Protein AF-G0RC25-F1 (afdb_monomer_lite)

Radius of gyration: 21.52 Å; chains: 1; bounding box: 48×64×58 Å

Secondary structure (DSSP, 8-state):
--PPPPEEEEEEEEEESSSPPP-TTS--GGGGGGEEEEEEEEE-HHHHHHHHHTT------S-------------PPPBPEEEEEE-TT--EEEEEEEEEEEEE-SSTT-EEEEEEEEEEEEEEEHHHHHHHHHS-GGGS-GGGGEEESSTT-SEEEEEEEEE-S-----TT-SS--EEEEEEEEEEEEEHHHHHHHHHHHHHHHHHHTS--------

Foldseek 3Di:
DDDQDDWDWAWDAKDFAPDDDQDPVDDDPVVLLRIKTKTFTFDDPVVVVVCVVPDPPPPPPDDDDDDDDPDPDPPPTHWDKDKDKAAAPRFWDKDWDWDWDFDDDPDPPDTPDIFTLDTAIFIGGPVLLVVLVVDPPPGDRRVSQWTARDPSRFKTWGWRKDFDDDDPDDPPGPGHMGMIMTTTGMIIGRPVSVVVNVVVVVVVVVVPVPDDDDDDDD

Sequence (218 aa):
KISTPYLACRYLGTAVCDGHAIDDQNPRFEHLRKLYSCFRPVVMEENRRARFRYGWSSQTLAGSSQLQIAAEDEVADEAAHQEVYLDEGERFSQLCTVTNVVTQGSRPGLFTRHINVSDGVIRVFRDWLASMLERPSSSLRSGVRVLWVDSTKDVGLRFRVLPGPEVRGTIFEDEPPVFYNLIYEELIVRTSTLLLAVEEAADEDVSHSGKDIIIAAM

Organism: Hypocrea jecorina (strain QM6a) (NCBI:txid431241)

pLDDT: mean 74.55, std 18.99, range [31.12, 94.19]

Structure (mmCIF, N/CA/C/O backbone):
data_AF-G0RC25-F1
#
_entry.id   AF-G0RC25-F1
#
loop_
_atom_site.group_PDB
_atom_site.id
_atom_site.type_symbol
_atom_site.label_atom_id
_atom_site.label_alt_id
_atom_site.label_comp_id
_atom_site.label_asym_id
_atom_site.label_entity_id
_atom_site.label_seq_id
_atom_site.pdbx_PDB_ins_code
_atom_site.Cartn_x
_atom_site.Cartn_y
_atom_site.Cartn_z
_atom_site.occupancy
_atom_site.B_iso_or_equiv
_atom_site.auth_seq_id
_atom_site.auth_comp_id
_atom_site.auth_asym_id
_atom_site.auth_atom_id
_atom_site.pdbx_PDB_model_num
ATOM 1 N N . LYS A 1 1 ? -11.013 14.411 -7.052 1.00 37.72 1 LYS A N 1
ATOM 2 C CA . LYS A 1 1 ? -10.350 13.167 -6.590 1.00 37.72 1 LYS A CA 1
ATOM 3 C C . LYS A 1 1 ? -8.967 13.583 -6.105 1.00 37.72 1 LYS A C 1
ATOM 5 O O . LYS A 1 1 ? -8.172 13.996 -6.935 1.00 37.72 1 LYS A O 1
ATOM 10 N N . ILE A 1 2 ? -8.739 13.650 -4.793 1.00 45.91 2 ILE A N 1
ATOM 11 C CA . ILE A 1 2 ? -7.431 14.030 -4.241 1.00 45.91 2 ILE A CA 1
ATOM 12 C C . ILE A 1 2 ? -6.575 12.766 -4.316 1.00 45.91 2 ILE A C 1
ATOM 14 O O . ILE A 1 2 ? -6.782 11.842 -3.539 1.00 45.91 2 ILE A O 1
ATOM 18 N N . SER A 1 3 ? -5.719 12.658 -5.331 1.00 56.78 3 SER A N 1
ATOM 19 C CA . SER A 1 3 ? -4.734 11.580 -5.407 1.00 56.78 3 SER A CA 1
ATOM 20 C C . SER A 1 3 ? -3.551 11.949 -4.525 1.00 56.78 3 SER A C 1
ATOM 22 O O . SER A 1 3 ? -3.003 13.045 -4.671 1.00 56.78 3 SER A O 1
ATOM 24 N N . THR A 1 4 ? -3.138 11.048 -3.636 1.00 63.56 4 THR A N 1
ATOM 25 C CA . THR A 1 4 ? -1.851 11.163 -2.946 1.00 63.56 4 THR A CA 1
ATOM 26 C C . THR A 1 4 ? -0.762 11.352 -4.010 1.00 63.56 4 THR A C 1
ATOM 28 O O . THR A 1 4 ? -0.765 10.627 -5.010 1.00 63.56 4 THR A O 1
ATOM 31 N N . PRO A 1 5 ? 0.119 12.357 -3.879 1.00 69.50 5 PRO A N 1
ATOM 32 C CA . PRO A 1 5 ? 1.143 12.606 -4.883 1.00 69.50 5 PRO A CA 1
ATOM 33 C C . PRO A 1 5 ? 2.105 11.418 -4.976 1.00 69.50 5 PRO A C 1
ATOM 35 O O . PRO A 1 5 ? 2.282 10.682 -4.003 1.00 69.50 5 PRO A O 1
ATOM 38 N N . TYR A 1 6 ? 2.760 11.251 -6.128 1.00 78.62 6 TYR A N 1
ATOM 39 C CA . TYR A 1 6 ? 3.748 10.188 -6.307 1.00 78.62 6 TYR A CA 1
ATOM 40 C C . TYR A 1 6 ? 4.837 10.254 -5.228 1.00 78.62 6 TYR A C 1
ATOM 42 O O . TYR A 1 6 ? 5.427 11.309 -4.957 1.00 78.62 6 TYR A O 1
ATOM 50 N N . LEU A 1 7 ? 5.093 9.098 -4.620 1.00 87.50 7 LEU A N 1
ATOM 51 C CA . LEU A 1 7 ? 6.122 8.905 -3.610 1.00 87.50 7 LEU A CA 1
ATOM 52 C C . LEU A 1 7 ? 7.347 8.261 -4.263 1.00 87.50 7 LEU A C 1
ATOM 54 O O . LEU A 1 7 ? 7.221 7.306 -5.028 1.00 87.50 7 LEU A O 1
ATOM 58 N N . ALA A 1 8 ? 8.538 8.769 -3.949 1.00 88.62 8 ALA A N 1
ATOM 59 C CA . ALA A 1 8 ? 9.775 8.051 -4.237 1.00 88.62 8 ALA A CA 1
ATOM 60 C C . ALA A 1 8 ? 9.961 6.934 -3.207 1.00 88.62 8 ALA A C 1
ATOM 62 O O . ALA A 1 8 ? 9.518 7.052 -2.069 1.00 88.62 8 ALA A O 1
ATOM 63 N N . CYS A 1 9 ? 10.642 5.860 -3.588 1.00 90.88 9 CYS A N 1
ATOM 64 C CA . CYS A 1 9 ? 10.876 4.710 -2.721 1.00 90.88 9 CYS A CA 1
ATOM 65 C C . CYS A 1 9 ? 12.385 4.506 -2.540 1.00 90.88 9 CYS A C 1
ATOM 67 O O . CYS A 1 9 ? 13.088 4.170 -3.490 1.00 90.88 9 CYS A O 1
ATOM 69 N N . ARG A 1 10 ? 12.899 4.731 -1.324 1.00 91.19 10 ARG A N 1
ATOM 70 C CA . ARG A 1 10 ? 14.316 4.523 -0.973 1.00 91.19 10 ARG A CA 1
ATOM 71 C C . ARG A 1 10 ? 14.525 3.073 -0.550 1.00 91.19 10 ARG A C 1
ATOM 73 O O . ARG A 1 10 ? 13.892 2.641 0.405 1.00 91.19 10 ARG A O 1
ATOM 80 N N . TYR A 1 11 ? 15.395 2.328 -1.223 1.00 92.44 11 TYR A N 1
ATOM 81 C CA . TYR A 1 11 ? 15.659 0.930 -0.869 1.00 92.44 11 TYR A CA 1
ATOM 82 C C . TYR A 1 11 ? 16.245 0.806 0.548 1.00 92.44 11 TYR A C 1
ATOM 84 O O . TYR A 1 11 ? 17.197 1.504 0.890 1.00 92.44 11 TYR A O 1
ATOM 92 N N . LEU A 1 12 ? 15.657 -0.068 1.365 1.00 90.19 12 LEU A N 1
ATOM 93 C CA . LEU A 1 12 ? 16.065 -0.343 2.746 1.00 90.19 12 LEU A CA 1
ATOM 94 C C . LEU A 1 12 ? 16.828 -1.663 2.885 1.00 90.19 12 LEU A C 1
ATOM 96 O O . LEU A 1 12 ? 17.586 -1.833 3.836 1.00 90.19 12 LEU A O 1
ATOM 100 N N . GLY A 1 13 ? 16.623 -2.599 1.959 1.00 89.50 13 GLY A N 1
ATOM 101 C CA . GLY A 1 13 ? 17.202 -3.935 2.023 1.00 89.50 13 GLY A CA 1
ATOM 102 C C . GLY A 1 13 ? 16.224 -5.009 1.568 1.00 89.50 13 GLY A C 1
ATOM 103 O O . GLY A 1 13 ? 15.104 -4.724 1.146 1.00 89.50 13 GLY A O 1
ATOM 104 N N . THR A 1 14 ? 16.661 -6.260 1.658 1.00 89.69 14 THR A N 1
ATOM 105 C CA . THR A 1 14 ? 15.812 -7.428 1.417 1.00 89.69 14 THR A CA 1
ATOM 106 C C . THR A 1 14 ? 15.611 -8.160 2.737 1.00 89.69 14 THR A C 1
ATOM 108 O O . THR A 1 14 ? 16.569 -8.381 3.476 1.00 89.69 14 THR A O 1
ATOM 111 N N . ALA A 1 15 ? 14.368 -8.517 3.044 1.00 86.38 15 ALA A N 1
ATOM 112 C CA . ALA A 1 15 ? 13.982 -9.169 4.285 1.00 86.38 15 ALA A CA 1
ATOM 113 C C . ALA A 1 15 ? 13.046 -10.353 4.023 1.00 86.38 15 ALA A C 1
ATOM 115 O O . ALA A 1 15 ? 12.369 -10.437 2.997 1.00 86.38 15 ALA A O 1
ATOM 116 N N . VAL A 1 16 ? 12.988 -11.271 4.986 1.00 83.94 16 VAL A N 1
ATOM 117 C CA . VAL A 1 16 ? 11.990 -12.341 5.003 1.00 83.94 16 VAL A CA 1
ATOM 118 C C . VAL A 1 16 ? 10.756 -11.832 5.737 1.00 83.94 16 VAL A C 1
ATOM 120 O O . VAL A 1 16 ? 10.841 -11.461 6.909 1.00 83.94 16 VAL A O 1
ATOM 123 N N . CYS A 1 17 ? 9.603 -11.823 5.070 1.00 70.38 17 CYS A N 1
ATOM 124 C CA . CYS A 1 17 ? 8.339 -11.496 5.725 1.00 70.38 17 CYS A CA 1
ATOM 125 C C . CYS A 1 17 ? 7.721 -12.779 6.311 1.00 70.38 17 CYS A C 1
ATOM 127 O O . CYS A 1 17 ? 7.599 -13.785 5.611 1.00 70.38 17 CYS A O 1
ATOM 129 N N . ASP A 1 18 ? 7.337 -12.748 7.591 1.00 62.38 18 ASP A N 1
ATOM 130 C CA . ASP A 1 18 ? 6.577 -13.805 8.286 1.00 62.38 18 ASP A CA 1
ATOM 131 C C . ASP A 1 18 ? 7.194 -15.220 8.344 1.00 62.38 18 ASP A C 1
ATOM 133 O O . ASP A 1 18 ? 6.475 -16.221 8.304 1.00 62.38 18 ASP A O 1
ATOM 137 N N . GLY A 1 19 ? 8.514 -15.354 8.516 1.00 58.50 19 GLY A N 1
ATOM 138 C CA . GLY A 1 19 ? 9.145 -16.677 8.579 1.00 58.50 19 GLY A CA 1
ATOM 139 C C . GLY A 1 19 ? 10.393 -16.781 9.447 1.00 58.50 19 GLY A C 1
ATOM 140 O O . GLY A 1 19 ? 10.974 -15.784 9.869 1.00 58.50 19 GLY A O 1
ATOM 141 N N . HIS A 1 20 ? 10.807 -18.027 9.690 1.00 58.03 20 HIS A N 1
ATOM 142 C CA . HIS A 1 20 ? 12.162 -18.333 10.142 1.00 58.03 20 HIS A CA 1
ATOM 143 C C . HIS A 1 20 ? 13.179 -17.819 9.120 1.00 58.03 20 HIS A C 1
ATOM 145 O O . HIS A 1 20 ? 12.903 -17.829 7.916 1.00 58.03 20 HIS A O 1
ATOM 151 N N . ALA A 1 21 ? 14.345 -17.393 9.613 1.00 67.31 21 ALA A N 1
ATOM 152 C CA . ALA A 1 21 ? 15.470 -17.020 8.770 1.00 67.31 21 ALA A CA 1
ATOM 153 C C . ALA A 1 21 ? 15.739 -18.125 7.740 1.00 67.31 21 ALA A C 1
ATOM 155 O O . ALA A 1 21 ? 15.665 -19.316 8.058 1.00 67.31 21 ALA A O 1
ATOM 156 N N .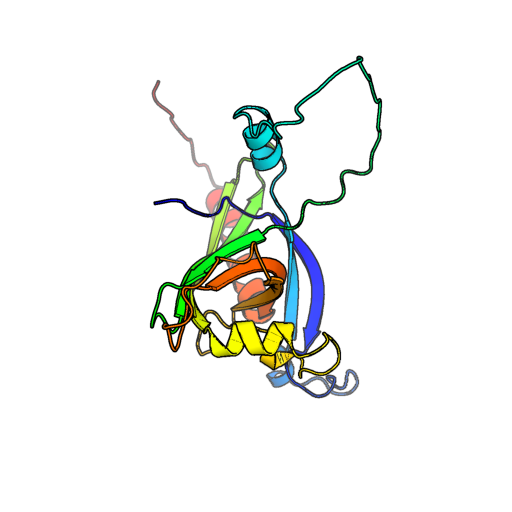 ILE A 1 22 ? 15.990 -17.719 6.499 1.00 72.19 22 ILE A N 1
ATOM 157 C CA . ILE A 1 22 ? 16.406 -18.652 5.460 1.00 72.19 22 ILE A CA 1
ATOM 158 C C . ILE A 1 22 ? 17.794 -19.156 5.855 1.00 72.19 22 ILE A C 1
ATOM 160 O O . ILE A 1 22 ? 18.666 -18.361 6.185 1.00 72.19 22 ILE A O 1
ATOM 164 N N . ASP A 1 23 ? 17.971 -20.475 5.868 1.00 76.62 23 ASP A N 1
ATOM 165 C CA . ASP A 1 23 ? 19.288 -21.071 6.057 1.00 76.62 23 ASP A CA 1
ATOM 166 C C . ASP A 1 23 ? 20.116 -20.868 4.784 1.00 76.62 23 ASP A C 1
ATOM 168 O O . ASP A 1 23 ? 19.849 -21.486 3.747 1.00 76.62 23 ASP A O 1
ATOM 172 N N . ASP A 1 24 ? 21.111 -19.988 4.875 1.00 75.69 24 ASP A N 1
ATOM 173 C CA . ASP A 1 24 ? 22.021 -19.660 3.778 1.00 75.69 24 ASP A CA 1
ATOM 174 C C . ASP A 1 24 ? 22.871 -20.864 3.342 1.00 75.69 24 ASP A C 1
ATOM 176 O O . ASP A 1 24 ? 23.365 -20.891 2.216 1.00 75.69 24 ASP A O 1
ATOM 180 N N . GLN A 1 25 ? 23.023 -21.884 4.197 1.00 78.12 25 GLN A N 1
ATOM 181 C CA . GLN A 1 25 ? 23.789 -23.090 3.873 1.00 78.12 25 GLN A CA 1
ATOM 182 C C . GLN A 1 25 ? 23.044 -24.022 2.913 1.00 78.12 25 GLN A C 1
ATOM 184 O O . GLN A 1 25 ? 23.675 -24.833 2.236 1.00 78.12 25 GLN A O 1
ATOM 189 N N . ASN A 1 26 ? 21.711 -23.928 2.827 1.00 78.38 26 ASN A N 1
ATOM 190 C CA . ASN A 1 26 ? 20.922 -24.828 1.989 1.00 78.38 26 ASN A CA 1
ATOM 191 C C . ASN A 1 26 ? 19.706 -24.130 1.339 1.00 78.38 26 ASN A C 1
ATOM 193 O O . ASN A 1 26 ? 18.549 -24.487 1.612 1.00 78.38 26 ASN A O 1
ATOM 197 N N . PRO A 1 27 ? 19.936 -23.148 0.446 1.00 80.25 27 PRO A N 1
ATOM 198 C CA . PRO A 1 27 ? 18.866 -22.373 -0.166 1.00 80.25 27 PRO A CA 1
ATOM 199 C C . PRO A 1 27 ? 17.995 -23.251 -1.073 1.00 80.25 27 PRO A C 1
ATOM 201 O O . PRO A 1 27 ? 18.482 -23.966 -1.949 1.00 80.25 27 PRO A O 1
ATOM 204 N N . ARG A 1 28 ? 16.674 -23.182 -0.885 1.00 82.12 28 ARG A N 1
ATOM 205 C CA . ARG A 1 28 ? 15.679 -23.816 -1.758 1.00 82.12 28 ARG A CA 1
ATOM 206 C C . ARG A 1 28 ? 14.932 -22.754 -2.545 1.00 82.12 28 ARG A C 1
ATOM 208 O O . ARG A 1 28 ? 14.684 -21.664 -2.040 1.00 82.12 28 ARG A O 1
ATOM 215 N N . PHE A 1 29 ? 14.489 -23.096 -3.751 1.00 81.06 29 PHE A N 1
ATOM 216 C CA . PHE A 1 29 ? 13.741 -22.171 -4.610 1.00 81.06 29 PHE A CA 1
ATOM 217 C C . PHE A 1 29 ? 12.451 -21.646 -3.951 1.00 81.06 29 PHE A C 1
ATOM 219 O O . PHE A 1 29 ? 12.075 -20.491 -4.128 1.00 81.06 29 PHE A O 1
ATOM 226 N N . GLU A 1 30 ? 11.804 -22.454 -3.108 1.00 82.44 30 GLU A N 1
ATOM 227 C CA . GLU A 1 30 ? 10.653 -22.023 -2.305 1.00 82.44 30 GLU A CA 1
ATOM 228 C C . GLU A 1 30 ? 10.955 -20.846 -1.360 1.00 82.44 30 GLU A C 1
ATOM 230 O O . GLU A 1 30 ? 10.041 -20.105 -0.995 1.00 82.44 30 GLU A O 1
ATOM 235 N N . HIS A 1 31 ? 12.221 -20.640 -0.979 1.00 83.31 31 HIS A N 1
ATOM 236 C CA . HIS A 1 31 ? 12.631 -19.532 -0.122 1.00 83.31 31 HIS A CA 1
ATOM 237 C C . HIS A 1 31 ? 12.544 -18.185 -0.854 1.00 83.31 31 HIS A C 1
ATOM 239 O O . HIS A 1 31 ? 12.272 -17.175 -0.211 1.00 83.31 31 HIS A O 1
ATOM 245 N N . LEU A 1 32 ? 12.654 -18.158 -2.191 1.00 82.00 32 LEU A N 1
ATOM 246 C CA . LEU A 1 32 ? 12.524 -16.925 -2.981 1.00 82.00 32 LEU A CA 1
ATOM 247 C C . LEU A 1 32 ? 11.136 -16.289 -2.855 1.00 82.00 32 LEU A C 1
ATOM 249 O O . LEU A 1 32 ? 11.009 -15.069 -2.889 1.00 82.00 32 LEU A O 1
ATOM 253 N N . ARG A 1 33 ? 10.086 -17.096 -2.650 1.00 83.94 33 ARG A N 1
ATOM 254 C CA . ARG A 1 33 ? 8.716 -16.592 -2.430 1.00 83.94 33 ARG A CA 1
ATOM 255 C C . ARG A 1 33 ? 8.544 -15.882 -1.086 1.00 83.94 33 ARG A C 1
ATOM 257 O O . ARG A 1 33 ? 7.539 -15.211 -0.875 1.00 83.94 33 ARG A O 1
ATOM 264 N N . LYS A 1 34 ? 9.500 -16.059 -0.172 1.00 85.94 34 LYS A N 1
ATOM 265 C CA . LYS A 1 34 ? 9.499 -15.460 1.166 1.00 85.94 34 LYS A CA 1
ATOM 266 C C . LYS A 1 34 ? 10.381 -14.213 1.249 1.00 85.94 34 LYS A C 1
ATOM 268 O O . LYS A 1 34 ? 10.373 -13.563 2.290 1.00 85.94 34 LYS A O 1
ATOM 273 N N . LEU A 1 35 ? 11.128 -13.897 0.187 1.00 89.69 35 LEU A N 1
ATOM 274 C CA . LEU A 1 35 ? 11.980 -12.717 0.108 1.00 89.69 35 LEU A CA 1
ATOM 275 C C . LEU A 1 35 ? 11.192 -11.511 -0.392 1.00 89.69 35 LEU A C 1
ATOM 277 O O . LEU A 1 35 ? 10.480 -11.577 -1.400 1.00 89.69 35 LEU A O 1
ATOM 281 N N . TYR A 1 36 ? 11.365 -10.406 0.319 1.00 92.62 36 TYR A N 1
ATOM 282 C CA . TYR A 1 36 ? 10.764 -9.130 -0.003 1.00 92.62 36 TYR A CA 1
ATOM 283 C C . TYR A 1 36 ? 11.826 -8.046 -0.026 1.00 92.62 36 TYR A C 1
ATOM 285 O O . TYR A 1 36 ? 12.645 -7.936 0.882 1.00 92.62 36 TYR A O 1
ATOM 293 N N . SER A 1 37 ? 11.775 -7.226 -1.062 1.00 93.44 37 SER A N 1
ATOM 294 C CA . SER A 1 37 ? 12.528 -5.994 -1.169 1.00 93.44 37 SER A CA 1
ATOM 295 C C . SER A 1 37 ?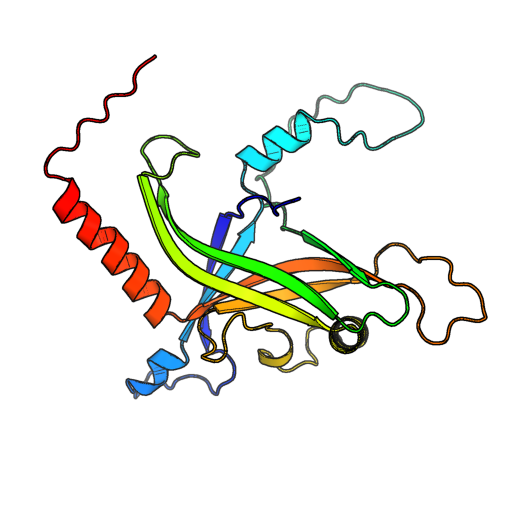 11.737 -4.886 -0.486 1.00 93.44 37 SER A C 1
ATOM 297 O O . SER A 1 37 ? 10.557 -4.663 -0.765 1.00 93.44 37 SER A O 1
ATOM 299 N N . CYS A 1 38 ? 12.404 -4.213 0.436 1.00 93.69 38 CYS A N 1
ATOM 300 C CA . CYS A 1 38 ? 11.818 -3.223 1.309 1.00 93.69 38 CYS A CA 1
ATOM 301 C C . CYS A 1 38 ? 12.252 -1.823 0.899 1.00 93.69 38 CYS A C 1
ATOM 303 O O . CYS A 1 38 ? 13.425 -1.580 0.606 1.00 93.69 38 CYS A O 1
ATOM 305 N N . PHE A 1 39 ? 11.316 -0.883 0.927 1.00 93.25 39 PHE A N 1
ATOM 306 C CA . PHE A 1 39 ? 11.540 0.494 0.524 1.00 93.25 39 PHE A CA 1
ATOM 307 C C . PHE A 1 39 ? 10.886 1.453 1.504 1.00 93.25 39 PHE A C 1
ATOM 309 O O . PHE A 1 39 ? 9.812 1.178 2.014 1.00 93.25 39 PHE A O 1
ATOM 316 N N . ARG A 1 40 ? 11.481 2.619 1.730 1.00 92.12 40 ARG A N 1
ATOM 317 C CA . ARG A 1 40 ? 10.868 3.716 2.475 1.00 92.12 40 ARG A CA 1
ATOM 318 C C . ARG A 1 40 ? 10.192 4.680 1.499 1.00 92.12 40 ARG A C 1
ATOM 320 O O . ARG A 1 40 ? 10.908 5.290 0.699 1.00 92.12 40 ARG A O 1
ATOM 327 N N . PRO A 1 41 ? 8.860 4.855 1.559 1.00 91.62 41 PRO A N 1
ATOM 328 C CA . PRO A 1 41 ? 8.171 5.871 0.773 1.00 91.62 41 PRO A CA 1
ATOM 329 C C . PRO A 1 41 ? 8.498 7.278 1.289 1.00 91.62 41 PRO A C 1
ATOM 331 O O . PRO A 1 41 ? 8.364 7.567 2.479 1.00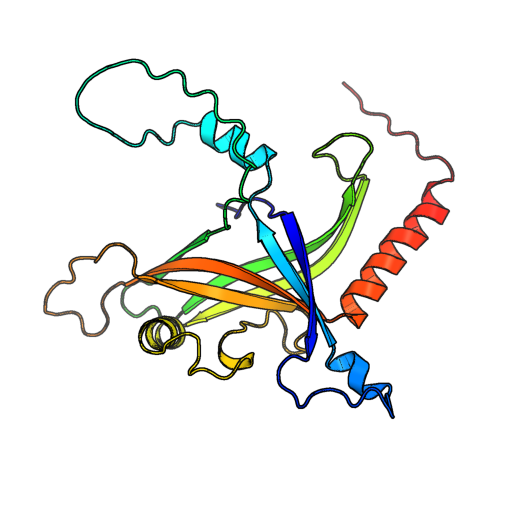 91.62 41 PRO A O 1
ATOM 334 N N . VAL A 1 42 ? 8.928 8.162 0.393 1.00 89.12 42 VAL A N 1
ATOM 335 C CA . VAL A 1 42 ? 9.348 9.534 0.696 1.00 89.12 42 VAL A CA 1
ATOM 336 C C . VAL A 1 42 ? 8.740 10.510 -0.302 1.00 89.12 42 VAL A C 1
ATOM 338 O O . VAL A 1 42 ? 8.546 10.194 -1.478 1.00 89.12 42 VAL A O 1
ATOM 341 N N . VAL A 1 43 ? 8.425 11.720 0.157 1.00 84.75 43 VAL A N 1
ATOM 342 C CA . VAL A 1 43 ? 7.847 12.749 -0.715 1.00 84.75 43 VAL A CA 1
ATOM 343 C C . VAL A 1 43 ? 8.893 13.187 -1.743 1.00 84.75 43 VAL A C 1
ATOM 345 O O . VAL A 1 43 ? 9.996 13.610 -1.372 1.00 84.75 43 VAL A O 1
ATOM 348 N N . MET A 1 44 ? 8.550 13.100 -3.035 1.00 75.38 44 MET A N 1
ATOM 349 C CA . MET A 1 44 ? 9.426 13.569 -4.115 1.00 75.38 44 MET A CA 1
ATOM 350 C C . MET A 1 44 ? 9.742 15.059 -3.973 1.00 75.38 44 MET A C 1
ATOM 352 O O . MET A 1 44 ? 8.885 15.855 -3.593 1.00 75.38 44 MET A O 1
ATOM 356 N N . GLU A 1 45 ? 10.969 15.446 -4.314 1.00 69.00 45 GLU A N 1
ATOM 357 C CA . GLU A 1 45 ? 11.447 16.826 -4.177 1.00 69.00 45 GLU A CA 1
ATOM 358 C C . GLU A 1 45 ? 10.574 17.837 -4.943 1.00 69.00 45 GLU A C 1
ATOM 360 O O . GLU A 1 45 ? 10.283 18.924 -4.443 1.00 69.00 45 GLU A O 1
ATOM 365 N N . GLU A 1 46 ? 10.076 17.463 -6.122 1.00 66.62 46 GLU A N 1
ATOM 366 C CA . GLU A 1 46 ? 9.163 18.296 -6.910 1.00 66.62 46 GLU A CA 1
ATOM 367 C C . GLU A 1 46 ? 7.860 18.609 -6.154 1.00 66.62 46 GLU A C 1
ATOM 369 O O . GLU A 1 46 ? 7.406 19.759 -6.132 1.00 66.62 46 GLU A O 1
ATOM 374 N N . ASN A 1 47 ? 7.320 17.621 -5.433 1.00 64.38 47 ASN A N 1
ATOM 375 C CA . ASN A 1 47 ? 6.141 17.793 -4.586 1.00 64.38 47 ASN A CA 1
ATOM 376 C C . ASN A 1 47 ? 6.439 18.674 -3.362 1.00 64.38 47 ASN A C 1
ATOM 378 O O . ASN A 1 47 ? 5.570 19.439 -2.939 1.00 64.38 47 ASN A O 1
ATOM 382 N N . ARG A 1 48 ? 7.675 18.655 -2.833 1.00 63.34 48 ARG A N 1
ATOM 383 C CA . ARG A 1 48 ? 8.105 19.584 -1.767 1.00 63.34 48 ARG A CA 1
ATOM 384 C C . ARG A 1 48 ? 8.081 21.030 -2.273 1.00 63.34 48 ARG A C 1
ATOM 386 O O . ARG A 1 48 ? 7.507 21.907 -1.632 1.00 63.34 48 ARG A O 1
ATOM 393 N N . ARG A 1 49 ? 8.621 21.278 -3.472 1.00 57.59 49 ARG A N 1
ATOM 394 C CA . ARG A 1 49 ? 8.653 22.615 -4.101 1.00 57.59 49 ARG A CA 1
ATOM 395 C C . ARG A 1 49 ? 7.259 23.137 -4.471 1.00 57.59 49 ARG A C 1
ATOM 397 O O . ARG A 1 49 ? 7.040 24.347 -4.487 1.00 57.59 49 ARG A O 1
ATOM 404 N N . ALA A 1 50 ? 6.307 22.255 -4.780 1.00 54.88 50 ALA A N 1
ATOM 405 C CA . ALA A 1 50 ? 4.912 22.636 -5.004 1.00 54.88 50 ALA A CA 1
ATOM 406 C C . ALA A 1 50 ? 4.209 23.069 -3.703 1.00 54.88 50 ALA A C 1
ATOM 408 O O . ALA A 1 50 ? 3.533 24.098 -3.700 1.00 54.88 50 ALA A O 1
ATOM 409 N N . ARG A 1 51 ? 4.437 22.362 -2.584 1.00 53.56 51 ARG A N 1
ATOM 410 C CA . ARG A 1 51 ? 3.898 22.729 -1.257 1.00 53.56 51 ARG A CA 1
ATOM 411 C C . ARG A 1 51 ? 4.382 24.100 -0.772 1.00 53.56 51 ARG A C 1
ATOM 413 O O . ARG A 1 51 ? 3.599 24.846 -0.196 1.00 53.56 51 ARG A O 1
ATOM 420 N N . PHE A 1 52 ? 5.624 24.475 -1.083 1.00 45.72 52 PHE A N 1
ATOM 421 C CA . PHE A 1 52 ? 6.142 25.822 -0.796 1.00 45.72 52 PHE A CA 1
ATOM 422 C C . PHE A 1 52 ? 5.500 26.934 -1.645 1.00 45.72 52 PHE A C 1
ATOM 424 O O . PHE A 1 52 ? 5.460 28.082 -1.211 1.00 45.72 52 PHE A O 1
ATOM 431 N N . ARG A 1 53 ? 4.990 26.625 -2.847 1.00 46.19 53 ARG A N 1
ATOM 432 C CA . ARG A 1 53 ? 4.383 27.618 -3.755 1.00 46.19 53 ARG A CA 1
ATOM 433 C C . ARG A 1 53 ? 2.893 27.847 -3.503 1.00 46.19 53 ARG A C 1
ATOM 435 O O . ARG A 1 53 ? 2.410 28.946 -3.754 1.00 46.19 53 ARG A O 1
ATOM 442 N N . TYR A 1 54 ? 2.187 26.856 -2.963 1.00 42.31 54 TYR A N 1
ATOM 443 C CA . TYR A 1 54 ? 0.775 26.962 -2.583 1.00 42.31 54 TYR A CA 1
ATOM 444 C C . TYR A 1 54 ? 0.616 26.977 -1.062 1.00 42.31 54 TYR A C 1
ATOM 446 O O . TYR A 1 54 ? -0.009 26.098 -0.484 1.00 42.31 54 TYR A O 1
ATOM 454 N N . GLY A 1 55 ? 1.231 27.986 -0.437 1.00 41.12 55 GLY A N 1
ATOM 455 C CA . GLY A 1 55 ? 0.852 28.561 0.854 1.00 41.12 55 GLY A CA 1
ATOM 456 C C . GLY A 1 55 ? 0.159 27.647 1.863 1.00 41.12 55 GLY A C 1
ATOM 457 O O . GLY A 1 55 ? -0.947 27.967 2.292 1.00 41.12 55 GLY A O 1
ATOM 458 N N . TRP A 1 56 ? 0.835 26.601 2.350 1.00 34.34 56 TRP A N 1
ATOM 459 C CA . TRP A 1 56 ? 0.561 26.160 3.717 1.00 34.34 56 TRP A CA 1
ATOM 460 C C . TRP A 1 56 ? 1.141 27.225 4.648 1.00 34.34 56 TRP A C 1
ATOM 462 O O . TRP A 1 56 ? 2.244 27.106 5.180 1.00 34.34 56 TRP A O 1
ATOM 472 N N . SER A 1 57 ? 0.410 28.332 4.779 1.00 41.53 57 SER A N 1
ATOM 473 C CA . SER A 1 57 ? 0.604 29.276 5.861 1.00 41.53 57 SER A CA 1
ATOM 474 C C . SER A 1 57 ? 0.350 28.505 7.148 1.00 41.53 57 SER A C 1
ATOM 476 O O . SER A 1 57 ? -0.794 28.335 7.569 1.00 41.53 57 SER A O 1
ATOM 478 N N . SER A 1 58 ? 1.418 28.023 7.778 1.00 40.69 58 SER A N 1
ATOM 479 C CA . SER A 1 58 ? 1.405 27.932 9.228 1.00 40.69 58 SER A CA 1
ATOM 480 C C . SER A 1 58 ? 1.054 29.337 9.703 1.00 40.69 58 SER A C 1
ATOM 482 O O . SER A 1 58 ? 1.834 30.272 9.521 1.00 40.69 58 SER A O 1
ATOM 484 N N . GLN A 1 59 ? -0.182 29.521 10.166 1.00 38.50 59 GLN A N 1
ATOM 485 C CA . GLN A 1 59 ? -0.596 30.727 10.863 1.00 38.50 59 GLN A CA 1
ATOM 486 C C . GLN A 1 59 ? 0.203 30.784 12.164 1.00 38.50 59 GLN A C 1
ATOM 488 O O . GLN A 1 59 ? -0.278 30.416 13.230 1.00 38.50 59 GLN A O 1
ATOM 493 N N . THR A 1 60 ? 1.445 31.249 12.086 1.00 35.16 60 THR A N 1
ATOM 494 C CA . THR A 1 60 ? 2.122 31.827 13.233 1.00 35.16 60 THR A CA 1
ATOM 495 C C . THR A 1 60 ? 1.597 33.248 13.362 1.00 35.16 60 THR A C 1
ATOM 497 O O . THR A 1 60 ? 2.065 34.198 12.734 1.00 35.16 60 THR A O 1
ATOM 500 N N . LEU A 1 61 ? 0.534 33.388 14.153 1.00 36.41 61 LEU A N 1
ATOM 501 C CA . LEU A 1 61 ? 0.188 34.686 14.702 1.00 36.41 61 LEU A CA 1
ATOM 502 C C . LEU A 1 61 ? 1.352 35.165 15.580 1.00 36.41 61 LEU A C 1
ATOM 504 O O . LEU A 1 61 ? 1.850 34.423 16.422 1.00 36.41 61 LEU A O 1
ATOM 508 N N . ALA A 1 62 ? 1.673 36.445 15.398 1.00 33.41 62 ALA A N 1
ATOM 509 C CA . ALA A 1 62 ? 2.525 37.296 16.221 1.00 33.41 62 ALA A CA 1
ATOM 510 C C . ALA A 1 62 ? 4.050 37.175 16.029 1.00 33.41 62 ALA A C 1
ATOM 512 O O . ALA A 1 62 ? 4.745 36.453 16.729 1.00 33.41 62 ALA A O 1
ATOM 513 N N . GLY A 1 63 ? 4.562 38.076 15.184 1.00 31.12 63 GLY A N 1
ATOM 514 C CA . GLY A 1 63 ? 5.589 39.012 15.639 1.00 31.12 63 GLY A CA 1
ATOM 515 C C . GLY A 1 63 ? 7.045 38.578 15.491 1.00 31.12 63 GLY A C 1
ATOM 516 O O . GLY A 1 63 ? 7.588 37.879 16.334 1.00 31.12 63 GLY A O 1
ATOM 517 N N . SER A 1 64 ? 7.687 39.216 14.511 1.00 35.62 64 SER A N 1
ATOM 518 C CA . SER A 1 64 ? 9.099 39.622 14.513 1.00 35.62 64 SER A CA 1
ATOM 519 C C . SER A 1 64 ? 10.118 38.751 13.773 1.00 35.62 64 SER A C 1
ATOM 521 O O . SER A 1 64 ? 10.325 37.574 14.042 1.00 35.62 64 SER A O 1
ATOM 523 N N . SER A 1 65 ? 10.847 39.485 12.922 1.00 33.88 65 SER A N 1
ATOM 524 C CA . SER A 1 65 ? 12.244 39.312 12.505 1.00 33.88 65 SER A CA 1
ATOM 525 C C . SER A 1 65 ? 12.618 38.060 11.710 1.00 33.88 65 SER A C 1
ATOM 527 O O . SER A 1 65 ? 12.962 37.019 12.250 1.00 33.88 65 SER A O 1
ATOM 529 N N . GLN A 1 66 ? 12.664 38.249 10.388 1.00 43.44 66 GLN A N 1
ATOM 530 C CA . GLN A 1 66 ? 13.900 38.147 9.603 1.00 43.44 66 GLN A CA 1
ATOM 531 C C . GLN A 1 66 ? 14.946 37.171 10.169 1.00 43.44 66 GLN A C 1
ATOM 533 O O . GLN A 1 66 ? 15.835 37.562 10.921 1.00 43.44 66 GLN A O 1
ATOM 538 N N . LEU A 1 67 ? 14.873 35.917 9.731 1.00 33.41 67 LEU A N 1
ATOM 539 C CA . LEU A 1 67 ? 15.967 34.963 9.849 1.00 33.41 67 LEU A CA 1
ATOM 540 C C . LEU A 1 67 ? 16.248 34.378 8.464 1.00 33.41 67 LEU A C 1
ATOM 542 O O . LEU A 1 67 ? 15.564 33.477 7.985 1.00 33.41 67 LEU A O 1
ATOM 546 N N . GLN A 1 68 ? 17.277 34.931 7.817 1.00 42.59 68 GLN A N 1
ATOM 547 C CA . GLN A 1 68 ? 18.127 34.138 6.939 1.00 42.59 68 GLN A CA 1
ATOM 548 C C . GLN A 1 68 ? 18.679 32.992 7.786 1.00 42.59 68 GLN A C 1
ATOM 550 O O . GLN A 1 68 ? 19.422 33.235 8.733 1.00 42.59 68 GLN A O 1
ATOM 555 N N . ILE A 1 69 ? 18.324 31.759 7.445 1.00 37.78 69 ILE A N 1
ATOM 556 C CA . ILE A 1 69 ? 19.052 30.586 7.913 1.00 37.78 69 ILE A CA 1
ATOM 557 C C . ILE A 1 69 ? 19.542 29.884 6.658 1.00 37.78 69 ILE A C 1
ATOM 559 O O . ILE A 1 69 ? 18.790 29.219 5.949 1.00 37.78 69 ILE A O 1
ATOM 563 N N . ALA A 1 70 ? 20.821 30.115 6.367 1.00 41.91 70 ALA A N 1
ATOM 564 C CA . ALA A 1 70 ? 21.625 29.156 5.644 1.00 41.91 70 ALA A CA 1
ATOM 565 C C . ALA A 1 70 ? 21.621 27.868 6.473 1.00 41.91 70 ALA A C 1
ATOM 567 O O . ALA A 1 70 ? 22.204 27.822 7.554 1.00 41.91 70 ALA A O 1
ATOM 568 N N . ALA A 1 71 ? 20.917 26.857 5.986 1.00 38.84 71 ALA A N 1
ATOM 569 C CA . ALA A 1 71 ? 21.095 25.491 6.427 1.00 38.84 71 ALA A CA 1
ATOM 570 C C . ALA A 1 71 ? 21.404 24.681 5.171 1.00 38.84 71 ALA A C 1
ATOM 572 O O . ALA A 1 71 ? 20.520 24.356 4.379 1.00 38.84 71 ALA A O 1
ATOM 573 N N . GLU A 1 72 ? 22.689 24.397 4.982 1.00 41.69 72 GLU A N 1
ATOM 574 C CA . GLU A 1 72 ? 23.123 23.136 4.390 1.00 41.69 72 GLU A CA 1
ATOM 575 C C . GLU A 1 72 ? 22.639 22.020 5.330 1.00 41.69 72 GLU A C 1
ATOM 577 O O . GLU A 1 72 ? 23.405 21.463 6.107 1.00 41.69 72 GLU A O 1
ATOM 582 N N . ASP A 1 73 ? 21.330 21.780 5.351 1.00 40.12 73 ASP A N 1
ATOM 583 C CA . ASP A 1 73 ? 20.740 20.647 6.046 1.00 40.12 73 ASP A CA 1
ATOM 584 C C . ASP A 1 73 ? 20.747 19.515 5.024 1.00 40.12 73 ASP A C 1
ATOM 586 O O . ASP A 1 73 ? 20.188 19.658 3.929 1.00 40.12 73 ASP A O 1
ATOM 590 N N . GLU A 1 74 ? 21.420 18.406 5.337 1.00 44.34 74 GLU A N 1
ATOM 591 C CA . GLU A 1 74 ? 21.169 17.145 4.647 1.00 44.34 74 GLU A CA 1
ATOM 592 C C . GLU A 1 74 ? 19.653 16.986 4.590 1.00 44.34 74 GLU A C 1
ATOM 594 O O . GLU A 1 74 ? 19.015 16.871 5.634 1.00 44.34 74 GLU A O 1
ATOM 599 N N . VAL A 1 75 ? 19.060 17.090 3.396 1.00 53.56 75 VAL A N 1
ATOM 600 C CA . VAL A 1 75 ? 17.606 17.180 3.258 1.00 53.56 75 VAL A CA 1
ATOM 601 C C . VAL A 1 75 ? 17.021 15.833 3.660 1.00 53.56 75 VAL A C 1
ATOM 603 O O . VAL A 1 75 ? 16.838 14.947 2.822 1.00 53.56 75 VAL A O 1
ATOM 606 N N . ALA A 1 76 ? 16.779 15.661 4.959 1.00 59.91 76 ALA A N 1
ATOM 607 C CA . ALA A 1 76 ? 16.183 14.477 5.527 1.00 59.91 76 ALA A CA 1
ATOM 608 C C . ALA A 1 76 ? 14.874 14.248 4.781 1.00 59.91 76 ALA A C 1
ATOM 610 O O . ALA A 1 76 ? 14.041 15.150 4.651 1.00 59.91 76 ALA A O 1
ATOM 611 N N . ASP A 1 77 ? 14.728 13.059 4.206 1.00 67.44 77 ASP A N 1
ATOM 612 C CA . ASP A 1 77 ? 13.544 12.755 3.428 1.00 67.44 77 ASP A CA 1
ATOM 613 C C . ASP A 1 77 ? 12.289 12.908 4.281 1.00 67.44 77 ASP A C 1
ATOM 615 O O . ASP A 1 77 ? 12.106 12.208 5.282 1.00 67.44 77 ASP A O 1
ATOM 619 N N . GLU A 1 78 ? 11.402 13.797 3.840 1.00 77.62 78 GLU A N 1
ATOM 620 C CA . GLU A 1 78 ? 10.097 13.971 4.457 1.00 77.62 78 GLU A CA 1
ATOM 621 C C . GLU A 1 78 ? 9.306 12.663 4.319 1.00 77.62 78 GLU A C 1
ATOM 623 O O . GLU A 1 78 ? 9.055 12.172 3.208 1.00 77.62 78 GLU A O 1
ATOM 628 N N . ALA A 1 79 ? 8.936 12.084 5.465 1.00 80.00 79 ALA A N 1
ATOM 629 C CA . ALA A 1 79 ? 8.113 10.887 5.506 1.00 80.00 79 ALA A CA 1
ATOM 630 C C . ALA A 1 79 ? 6.729 11.203 4.930 1.00 80.00 79 ALA A C 1
ATOM 632 O O . ALA A 1 79 ? 6.080 12.178 5.320 1.00 80.00 79 ALA A O 1
ATOM 633 N N . ALA A 1 80 ? 6.270 10.368 4.001 1.00 86.38 80 ALA A N 1
ATOM 634 C CA . ALA A 1 80 ? 4.926 10.500 3.470 1.00 86.38 80 ALA A CA 1
ATOM 635 C C . ALA A 1 80 ? 3.899 10.173 4.561 1.00 86.38 80 ALA A C 1
ATOM 637 O O . ALA A 1 80 ? 4.116 9.278 5.384 1.00 86.38 80 ALA A O 1
ATOM 638 N N . HIS A 1 81 ? 2.765 10.866 4.543 1.00 87.38 81 HIS A N 1
ATOM 639 C CA . HIS A 1 81 ? 1.657 10.609 5.452 1.00 87.38 81 HIS A CA 1
ATOM 640 C C . HIS A 1 81 ? 0.313 10.664 4.723 1.00 87.38 81 HIS A C 1
ATOM 642 O O . HIS A 1 81 ? 0.192 11.293 3.670 1.00 87.38 81 HIS A O 1
ATOM 648 N N . GLN A 1 82 ? -0.675 9.968 5.275 1.00 87.81 82 GLN A N 1
ATOM 649 C CA . GLN A 1 82 ? -2.041 9.884 4.782 1.00 87.81 82 GLN A CA 1
ATOM 650 C C . GLN A 1 82 ? -2.999 10.042 5.958 1.00 87.81 82 GLN A C 1
ATOM 652 O O . GLN A 1 82 ? -2.945 9.286 6.925 1.00 87.81 82 GLN A O 1
ATOM 657 N N . GLU A 1 83 ? -3.904 11.002 5.850 1.00 89.38 83 GLU A N 1
ATOM 658 C CA . GLU A 1 83 ? -4.966 11.197 6.830 1.00 89.38 83 GLU A CA 1
ATOM 659 C C . GLU A 1 83 ? -6.119 10.238 6.532 1.00 89.38 83 GLU A C 1
ATOM 661 O O . GLU A 1 83 ? -6.494 10.037 5.370 1.00 89.38 83 GLU A O 1
ATOM 666 N N . VAL A 1 84 ? -6.657 9.630 7.588 1.00 90.31 84 VAL A N 1
ATOM 667 C CA . VAL A 1 84 ? -7.818 8.744 7.540 1.00 90.31 84 VAL A CA 1
ATOM 668 C C . VAL A 1 84 ? -8.846 9.256 8.532 1.00 90.31 84 VAL A C 1
ATOM 670 O O . VAL A 1 84 ? -8.585 9.331 9.732 1.00 90.31 84 VAL A O 1
ATOM 673 N N . TYR A 1 85 ? -10.022 9.578 8.011 1.00 90.25 85 TYR A N 1
ATOM 674 C CA . TYR A 1 85 ? -11.202 9.929 8.782 1.00 90.25 85 TYR A CA 1
ATOM 675 C C . TYR A 1 85 ? -12.229 8.814 8.610 1.00 90.25 85 TYR A C 1
ATOM 677 O O . TYR A 1 85 ? -12.452 8.371 7.483 1.00 90.25 85 TYR A O 1
ATOM 685 N N . LEU A 1 86 ? -12.793 8.346 9.721 1.00 90.75 86 LEU A N 1
ATOM 686 C CA . LEU A 1 86 ? -13.887 7.382 9.741 1.00 90.75 86 LEU A CA 1
ATOM 687 C C . LEU A 1 86 ? -15.068 8.020 10.464 1.00 90.75 86 LEU A C 1
ATOM 689 O O . LEU A 1 86 ? -14.928 8.408 11.628 1.00 90.75 86 LEU A O 1
ATOM 693 N N . ASP A 1 87 ? -16.205 8.107 9.782 1.00 88.62 87 ASP A N 1
ATOM 694 C CA . ASP A 1 87 ? -17.434 8.675 10.344 1.00 88.62 87 ASP A CA 1
ATOM 695 C C . ASP A 1 87 ? -18.105 7.715 11.348 1.00 88.62 87 ASP A C 1
ATOM 697 O O . ASP A 1 87 ? -17.652 6.579 11.545 1.00 88.62 87 ASP A O 1
ATOM 701 N N . GLU A 1 88 ? -19.178 8.158 12.001 1.00 87.38 88 GLU A N 1
ATOM 702 C CA . GLU A 1 88 ? -19.985 7.335 12.906 1.00 87.38 88 GLU A CA 1
ATOM 703 C C . GLU A 1 88 ? -20.438 6.034 12.210 1.00 87.38 88 GLU A C 1
ATOM 705 O O . GLU A 1 88 ? -20.979 6.035 11.102 1.00 87.38 88 GLU A O 1
ATOM 710 N N . GLY A 1 89 ? -20.161 4.888 12.838 1.00 84.31 89 GLY A N 1
ATOM 711 C CA . GLY A 1 89 ? -20.483 3.561 12.295 1.00 84.31 89 GLY A CA 1
ATOM 712 C C . GLY A 1 89 ? -19.627 3.098 11.103 1.00 84.31 89 GLY A C 1
ATOM 713 O O . GLY A 1 89 ? -19.772 1.958 10.644 1.00 84.31 89 GLY A O 1
ATOM 714 N N . GLU A 1 90 ? -18.700 3.918 10.592 1.00 90.19 90 GLU A N 1
ATOM 715 C CA . GLU A 1 90 ? -17.791 3.497 9.526 1.00 90.19 90 GLU A CA 1
ATOM 716 C C . GLU A 1 90 ? -16.703 2.563 10.080 1.00 90.19 90 GLU A C 1
ATOM 718 O O . GLU A 1 90 ? -15.899 2.919 10.951 1.00 90.19 90 GLU A O 1
ATOM 723 N N . ARG A 1 91 ? -16.666 1.333 9.554 1.00 91.44 91 ARG A N 1
ATOM 724 C CA . ARG A 1 91 ? -15.776 0.264 10.036 1.00 91.44 91 ARG A CA 1
ATOM 725 C C . ARG A 1 91 ? -14.387 0.294 9.400 1.00 91.44 91 ARG A C 1
ATOM 727 O O . ARG A 1 91 ? -13.451 -0.259 9.979 1.00 91.44 91 ARG A O 1
ATOM 734 N N . PHE A 1 92 ? -14.244 0.858 8.201 1.00 94.06 92 PHE A N 1
ATOM 735 C CA . PHE A 1 92 ? -12.974 0.899 7.474 1.00 94.06 92 PHE A CA 1
ATOM 736 C C . PHE A 1 92 ? -12.933 2.018 6.436 1.00 94.06 92 PHE A C 1
ATOM 738 O O . PHE A 1 92 ? -13.960 2.362 5.870 1.00 94.06 92 PHE A O 1
ATOM 745 N N . SER A 1 93 ? -11.724 2.477 6.110 1.00 92.81 93 SER A N 1
ATOM 746 C CA . SER A 1 93 ? -11.451 3.351 4.964 1.00 92.81 93 SER A CA 1
ATOM 747 C C . SER A 1 93 ? -10.707 2.578 3.872 1.00 92.81 93 SER A C 1
ATOM 749 O O . SER A 1 93 ? -10.039 1.574 4.147 1.00 92.81 93 SER A O 1
ATOM 751 N N . GLN A 1 94 ? -10.823 3.023 2.620 1.00 93.00 94 GLN A N 1
ATOM 752 C CA . GLN A 1 94 ? -10.175 2.394 1.470 1.00 93.00 94 GLN A CA 1
ATOM 753 C C . GLN A 1 94 ? -9.045 3.261 0.925 1.00 93.00 94 GLN A C 1
ATOM 755 O O . GLN A 1 94 ? -9.258 4.397 0.507 1.00 93.00 94 GLN A O 1
ATOM 760 N N . LEU A 1 95 ? -7.851 2.681 0.852 1.00 90.38 95 LEU A N 1
ATOM 761 C CA . LEU A 1 95 ? -6.681 3.286 0.233 1.00 90.38 95 LEU A CA 1
ATOM 762 C C . LEU A 1 95 ? -6.426 2.603 -1.110 1.00 90.38 95 LEU A C 1
ATOM 764 O O . LEU A 1 95 ? -6.077 1.424 -1.155 1.00 90.38 95 LEU A O 1
ATOM 768 N N . CYS A 1 96 ? -6.618 3.336 -2.205 1.00 89.81 96 CYS A N 1
ATOM 769 C CA . CYS A 1 96 ? -6.213 2.881 -3.535 1.00 89.81 96 CYS A CA 1
ATOM 770 C C . CYS A 1 96 ? -4.707 3.101 -3.692 1.00 89.81 96 CYS A C 1
ATOM 772 O O . CYS A 1 96 ? -4.221 4.201 -3.428 1.00 89.81 96 CYS A O 1
ATOM 774 N N . THR A 1 97 ? -3.978 2.078 -4.123 1.00 88.88 97 THR A N 1
ATOM 775 C CA . THR A 1 97 ? -2.524 2.133 -4.266 1.00 88.88 97 THR A CA 1
ATOM 776 C C . THR A 1 97 ? -2.087 1.561 -5.600 1.00 88.88 97 THR A C 1
ATOM 778 O O . THR A 1 97 ? -2.590 0.533 -6.047 1.00 88.88 97 THR A O 1
ATOM 781 N N . VAL A 1 98 ? -1.118 2.238 -6.210 1.00 91.06 98 VAL A N 1
ATOM 782 C CA . VAL A 1 98 ? -0.498 1.833 -7.465 1.00 91.06 98 VAL A CA 1
ATOM 783 C C . VAL A 1 98 ? 1.013 1.852 -7.264 1.00 91.06 98 VAL A C 1
ATOM 785 O O . VAL A 1 98 ? 1.595 2.903 -6.990 1.00 91.06 98 VAL A O 1
ATOM 788 N N . THR A 1 99 ? 1.647 0.694 -7.413 1.00 92.06 99 THR A N 1
ATOM 789 C CA . THR A 1 99 ? 3.100 0.528 -7.291 1.00 92.06 99 THR A CA 1
ATOM 790 C C . THR A 1 99 ? 3.687 0.362 -8.675 1.00 92.06 99 THR A C 1
ATOM 792 O O . THR A 1 99 ? 3.210 -0.468 -9.446 1.00 92.06 99 THR A O 1
ATOM 795 N N . ASN A 1 100 ? 4.724 1.132 -8.991 1.00 91.62 100 ASN A N 1
ATOM 796 C CA . ASN A 1 100 ? 5.328 1.122 -10.317 1.00 91.62 100 ASN A CA 1
ATOM 797 C C . ASN A 1 100 ? 6.852 1.123 -10.225 1.00 91.62 100 ASN A C 1
ATOM 799 O O . ASN A 1 100 ? 7.421 1.787 -9.356 1.00 91.62 100 ASN A O 1
ATOM 803 N N . VAL A 1 101 ? 7.494 0.424 -11.158 1.00 91.12 101 VAL A N 1
ATOM 804 C CA . VAL A 1 101 ? 8.917 0.577 -11.465 1.00 91.12 101 VAL A CA 1
ATOM 805 C C . VAL A 1 101 ? 9.032 1.640 -12.546 1.00 91.12 101 VAL A C 1
ATOM 807 O O . VAL A 1 101 ? 8.323 1.600 -13.549 1.00 91.12 101 VAL A O 1
ATOM 810 N N . VAL A 1 102 ? 9.899 2.624 -12.326 1.00 87.75 102 VAL A N 1
ATOM 811 C CA . VAL A 1 102 ? 10.097 3.730 -13.265 1.00 87.75 102 VAL A CA 1
ATOM 812 C C . VAL A 1 102 ? 11.562 3.856 -13.637 1.00 87.75 102 VAL A C 1
ATOM 814 O O . VAL A 1 102 ? 12.437 3.825 -12.770 1.00 87.75 102 VAL A O 1
ATOM 817 N N . THR A 1 103 ? 11.824 4.059 -14.924 1.00 84.50 103 THR A N 1
ATOM 818 C CA . THR A 1 103 ? 13.164 4.390 -15.415 1.00 84.50 103 THR A CA 1
ATOM 819 C C . THR A 1 103 ? 13.292 5.902 -15.459 1.00 84.50 103 THR A C 1
ATOM 821 O O . THR A 1 103 ? 12.527 6.578 -16.151 1.00 84.50 103 THR A O 1
ATOM 824 N N . GLN A 1 104 ? 14.244 6.449 -14.705 1.00 78.88 104 GLN A N 1
ATOM 825 C CA . GLN A 1 104 ? 14.506 7.887 -14.715 1.00 78.88 104 GLN A CA 1
ATOM 826 C C . GLN A 1 104 ? 15.089 8.307 -16.066 1.00 78.88 104 GLN A C 1
ATOM 828 O O . GLN A 1 104 ? 16.009 7.677 -16.587 1.00 78.88 104 GLN A O 1
ATOM 833 N N . GLY A 1 105 ? 14.539 9.375 -16.635 1.00 73.00 105 GLY A N 1
ATOM 834 C CA . GLY A 1 105 ? 15.064 9.995 -17.839 1.00 73.00 105 GLY A CA 1
ATOM 835 C C . GLY A 1 105 ? 16.283 10.869 -17.558 1.00 73.00 105 GLY A C 1
ATOM 836 O O . GLY A 1 105 ? 16.700 11.075 -16.421 1.00 73.00 105 GLY A O 1
ATOM 837 N N . SER A 1 106 ? 16.838 11.452 -18.621 1.00 74.00 106 SER A N 1
ATOM 838 C CA . SER A 1 106 ? 18.011 12.338 -18.548 1.00 74.00 106 SER A CA 1
ATOM 839 C C . SER A 1 106 ? 17.769 13.642 -17.776 1.00 74.00 106 SER A C 1
ATOM 841 O O . SER A 1 106 ? 18.722 14.357 -17.463 1.00 74.00 106 SER A O 1
ATOM 843 N N . ARG A 1 107 ? 16.507 13.971 -17.471 1.00 71.00 107 ARG A N 1
ATOM 844 C CA . ARG A 1 107 ? 16.115 15.135 -16.672 1.00 71.00 107 ARG A CA 1
ATOM 845 C C . ARG A 1 107 ? 15.402 14.684 -15.393 1.00 71.00 107 ARG A C 1
ATOM 847 O O . ARG A 1 107 ? 14.489 13.862 -15.490 1.00 71.00 107 ARG A O 1
ATOM 854 N N . PRO A 1 108 ? 15.742 15.257 -14.224 1.00 66.88 108 PRO A N 1
ATOM 855 C CA . PRO A 1 108 ? 15.022 14.996 -12.981 1.00 66.88 108 PRO A CA 1
ATOM 856 C C . PRO A 1 108 ? 13.517 15.247 -13.138 1.00 66.88 108 PRO A C 1
ATOM 858 O O . PRO A 1 108 ? 13.120 16.252 -13.725 1.00 66.88 108 PRO A O 1
ATOM 861 N N . GLY A 1 109 ? 12.692 14.336 -12.619 1.00 67.44 109 GLY A N 1
ATOM 862 C CA . GLY A 1 109 ? 11.227 14.424 -12.686 1.00 67.44 109 GLY A CA 1
ATOM 863 C C . GLY A 1 109 ? 10.597 13.883 -13.976 1.00 67.44 109 GLY A C 1
ATOM 864 O O . GLY A 1 109 ? 9.384 13.712 -14.023 1.00 67.44 109 GLY A O 1
ATOM 865 N N . LEU A 1 110 ? 11.390 13.553 -15.003 1.00 70.56 110 LEU A N 1
ATOM 866 C CA . LEU A 1 110 ? 10.892 12.850 -16.187 1.00 70.56 110 LEU A CA 1
ATOM 867 C C . LEU A 1 110 ? 11.207 11.360 -16.087 1.00 70.56 110 LEU A C 1
ATOM 869 O O . LEU A 1 110 ? 12.355 10.973 -15.865 1.00 70.56 110 LEU A O 1
ATOM 873 N N . PHE A 1 111 ? 10.190 10.527 -16.290 1.00 79.69 111 PHE A N 1
ATOM 874 C CA . PHE A 1 111 ? 10.352 9.083 -16.414 1.00 79.69 111 PHE A CA 1
ATOM 875 C C . PHE A 1 111 ? 10.290 8.701 -17.885 1.00 79.69 111 PHE A C 1
ATOM 877 O O . PHE A 1 111 ? 9.373 9.106 -18.597 1.00 79.69 111 PHE A O 1
ATOM 884 N N . THR A 1 112 ? 11.275 7.933 -18.336 1.00 79.56 112 THR A N 1
ATOM 885 C CA . THR A 1 112 ? 11.283 7.378 -19.693 1.00 79.56 112 THR A CA 1
ATOM 886 C C . THR A 1 112 ? 10.332 6.190 -19.787 1.00 79.56 112 THR A C 1
ATOM 888 O O . THR A 1 112 ? 9.728 5.979 -20.832 1.00 79.56 112 THR A O 1
ATOM 891 N N . ARG A 1 113 ? 10.181 5.432 -18.691 1.00 79.06 113 ARG A N 1
ATOM 892 C CA . ARG A 1 113 ? 9.321 4.246 -18.617 1.00 79.06 113 ARG A CA 1
ATOM 893 C C . ARG A 1 113 ? 8.600 4.110 -17.295 1.00 79.06 113 ARG A C 1
ATOM 895 O O . ARG A 1 113 ? 9.042 4.639 -16.272 1.00 79.06 113 ARG A O 1
ATOM 902 N N . HIS A 1 114 ? 7.513 3.353 -17.350 1.00 84.56 114 HIS A N 1
ATOM 903 C CA . HIS A 1 114 ? 6.623 3.069 -16.241 1.00 84.56 114 HIS A CA 1
ATOM 904 C C . HIS A 1 114 ? 6.050 1.661 -16.412 1.00 84.56 114 HIS A C 1
ATOM 906 O O . HIS A 1 114 ? 5.275 1.421 -17.331 1.00 84.56 114 HIS A O 1
ATOM 912 N N . ILE A 1 115 ? 6.459 0.744 -15.537 1.00 88.50 115 ILE A N 1
ATOM 913 C CA . ILE A 1 115 ? 5.936 -0.622 -15.460 1.00 88.50 115 ILE A CA 1
ATOM 914 C C . ILE A 1 115 ? 5.115 -0.741 -14.180 1.00 88.50 115 ILE A C 1
ATOM 916 O O . ILE A 1 115 ? 5.601 -0.439 -13.084 1.00 88.50 115 ILE A O 1
ATOM 920 N N . ASN A 1 116 ? 3.860 -1.169 -14.307 1.00 90.31 116 ASN A N 1
ATOM 921 C CA . ASN A 1 116 ? 2.987 -1.374 -13.161 1.00 90.31 116 ASN A CA 1
ATOM 922 C C . ASN A 1 116 ? 3.299 -2.708 -12.476 1.00 90.31 116 ASN A C 1
ATOM 924 O O . ASN A 1 116 ? 3.206 -3.764 -13.088 1.00 90.31 116 ASN A O 1
ATOM 928 N N . VAL A 1 117 ? 3.639 -2.652 -11.188 1.00 90.25 117 VAL A N 1
ATOM 929 C CA . VAL A 1 117 ? 3.874 -3.841 -10.352 1.00 90.25 117 VAL A CA 1
ATOM 930 C C . VAL A 1 117 ? 2.576 -4.301 -9.699 1.00 90.25 117 VAL A C 1
ATOM 932 O O . VAL A 1 117 ? 2.316 -5.495 -9.585 1.00 90.25 117 VAL A O 1
ATOM 935 N N . SER A 1 118 ? 1.773 -3.349 -9.223 1.00 91.75 118 SER A N 1
ATOM 936 C CA . SER A 1 118 ? 0.489 -3.637 -8.589 1.00 91.75 118 SER A CA 1
ATOM 937 C C . SER A 1 118 ? -0.468 -2.460 -8.721 1.00 91.75 118 SER A C 1
ATOM 939 O O . SER A 1 118 ? -0.059 -1.310 -8.543 1.00 91.75 118 SER A O 1
ATOM 941 N N . ASP A 1 119 ? -1.750 -2.758 -8.881 1.00 91.75 119 ASP A N 1
ATOM 942 C CA . ASP A 1 119 ? -2.867 -1.837 -8.672 1.00 91.75 119 ASP A CA 1
ATOM 943 C C . ASP A 1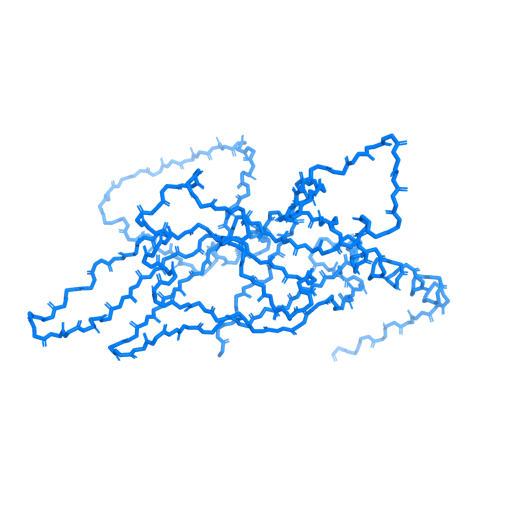 119 ? -3.887 -2.533 -7.767 1.00 91.75 119 ASP A C 1
ATOM 945 O O . ASP A 1 119 ? -4.296 -3.668 -8.027 1.00 91.75 119 ASP A O 1
ATOM 949 N N . GLY A 1 120 ? -4.254 -1.894 -6.661 1.00 89.94 120 GLY A N 1
ATOM 950 C CA . GLY A 1 120 ? -5.187 -2.500 -5.729 1.00 89.94 120 GLY A CA 1
ATOM 951 C C . GLY A 1 120 ? -5.664 -1.582 -4.620 1.00 89.94 120 GLY A C 1
ATOM 952 O O . GLY A 1 120 ? -5.403 -0.378 -4.583 1.00 89.94 120 GLY A O 1
ATOM 953 N N . VAL A 1 121 ? -6.420 -2.179 -3.701 1.00 91.38 121 VAL A N 1
ATOM 954 C CA . VAL A 1 121 ? -7.108 -1.455 -2.634 1.00 91.38 121 VAL A CA 1
ATOM 955 C C . VAL A 1 121 ? -6.818 -2.104 -1.294 1.00 91.38 121 VAL A C 1
ATOM 957 O O . VAL A 1 121 ? -7.168 -3.258 -1.059 1.00 91.38 121 VAL A O 1
ATOM 960 N N . ILE A 1 122 ? -6.255 -1.319 -0.383 1.00 92.44 122 ILE A N 1
ATOM 961 C CA . ILE A 1 122 ? -6.085 -1.694 1.015 1.00 92.44 122 ILE A CA 1
ATOM 962 C C . ILE A 1 122 ? -7.288 -1.187 1.808 1.00 92.44 122 ILE A C 1
ATOM 964 O O . ILE A 1 122 ? -7.679 -0.025 1.694 1.00 92.44 122 ILE A O 1
ATOM 968 N N . ARG A 1 123 ? -7.865 -2.053 2.646 1.00 93.19 123 ARG A N 1
ATOM 969 C CA . ARG A 1 123 ? -8.876 -1.659 3.636 1.00 93.19 123 ARG A CA 1
ATOM 970 C C . ARG A 1 123 ? -8.210 -1.461 4.988 1.00 93.19 123 ARG A C 1
ATOM 972 O O . ARG A 1 123 ? -7.591 -2.385 5.512 1.00 93.19 123 ARG A O 1
ATOM 979 N N . VAL A 1 124 ? -8.362 -0.270 5.547 1.00 93.00 124 VAL A N 1
ATOM 980 C CA . VAL A 1 124 ? -7.836 0.085 6.863 1.00 93.00 124 VAL A CA 1
ATOM 981 C C . VAL A 1 124 ? -8.997 0.097 7.845 1.00 93.00 124 VAL A C 1
ATOM 983 O O . VAL A 1 124 ? -9.851 0.977 7.783 1.00 93.00 124 VAL A O 1
ATOM 986 N N . PHE A 1 125 ? -9.057 -0.908 8.714 1.00 93.06 125 PHE A N 1
ATOM 987 C CA . PHE A 1 125 ? -10.166 -1.098 9.650 1.00 93.06 125 PHE A CA 1
ATOM 988 C C . PHE A 1 125 ? -9.977 -0.283 10.930 1.00 93.06 125 PHE A C 1
ATOM 990 O O . PHE A 1 125 ? -8.862 -0.184 11.444 1.00 93.06 125 PHE A O 1
ATOM 997 N N . ARG A 1 126 ? -11.084 0.215 11.486 1.00 91.62 126 ARG A N 1
ATOM 998 C CA . ARG A 1 126 ? -11.149 0.921 12.774 1.00 91.62 126 ARG A CA 1
ATOM 999 C C . ARG A 1 126 ? -10.472 0.132 13.897 1.00 91.62 126 ARG A C 1
ATOM 1001 O O . ARG A 1 126 ? -9.562 0.641 14.543 1.00 91.62 126 ARG A O 1
ATOM 1008 N N . ASP A 1 127 ? -10.834 -1.141 14.051 1.00 91.31 127 ASP A N 1
ATOM 1009 C CA . ASP A 1 127 ? -10.274 -2.020 15.090 1.00 91.31 127 ASP A CA 1
ATOM 1010 C C . ASP A 1 127 ? -8.760 -2.237 14.907 1.00 91.31 127 ASP A C 1
ATOM 1012 O O . ASP A 1 127 ? -8.003 -2.305 15.877 1.00 91.31 127 ASP A O 1
ATOM 1016 N N . TRP A 1 128 ? -8.290 -2.301 13.654 1.00 91.62 128 TRP A N 1
ATOM 1017 C CA . TRP A 1 128 ? -6.860 -2.411 13.355 1.00 91.62 128 TRP A CA 1
ATOM 1018 C C . TRP A 1 128 ? -6.117 -1.130 13.754 1.00 91.62 128 TRP A C 1
ATOM 1020 O O . TRP A 1 128 ? -5.092 -1.215 14.430 1.00 91.62 128 TRP A O 1
ATOM 1030 N N . LEU A 1 129 ? -6.662 0.045 13.417 1.00 90.62 129 LEU A N 1
ATOM 1031 C CA . LEU A 1 129 ? -6.106 1.355 13.784 1.00 90.62 129 LEU A CA 1
ATOM 1032 C C . LEU A 1 129 ? -6.002 1.530 15.301 1.00 90.62 129 LEU A C 1
ATOM 1034 O O . LEU A 1 129 ? -4.939 1.902 15.799 1.00 90.62 129 LEU A O 1
ATOM 1038 N N . ALA A 1 130 ? -7.066 1.194 16.035 1.00 88.38 130 ALA A N 1
ATOM 1039 C CA . ALA A 1 130 ? -7.071 1.221 17.495 1.00 88.38 130 ALA A CA 1
ATOM 1040 C C . ALA A 1 130 ? -6.003 0.279 18.076 1.00 88.38 130 ALA A C 1
ATOM 1042 O O . ALA A 1 130 ? -5.165 0.696 18.878 1.00 88.38 130 ALA A O 1
ATOM 1043 N N . SER A 1 131 ? -5.937 -0.964 17.582 1.00 88.81 131 SER A N 1
ATOM 1044 C CA . SER A 1 131 ? -4.955 -1.950 18.057 1.00 88.81 131 SER A CA 1
ATOM 1045 C C . SER A 1 131 ? -3.498 -1.524 17.829 1.00 88.81 131 SER A C 1
ATOM 1047 O O . SER A 1 131 ? -2.610 -1.903 18.597 1.00 88.81 131 SER A O 1
ATOM 1049 N N . MET A 1 132 ? -3.243 -0.729 16.784 1.00 86.50 132 MET A N 1
ATOM 1050 C CA . MET A 1 132 ? -1.917 -0.205 16.456 1.00 86.50 132 MET A CA 1
ATOM 1051 C C . MET A 1 132 ? -1.473 0.922 17.392 1.00 86.50 132 MET A C 1
ATOM 1053 O O . MET A 1 132 ? -0.266 1.102 17.562 1.00 86.50 132 MET A O 1
ATOM 1057 N N . LEU A 1 133 ? -2.414 1.648 18.009 1.00 84.50 133 LEU A N 1
ATOM 1058 C CA . LEU A 1 133 ? -2.123 2.649 19.039 1.00 84.50 133 LEU A CA 1
ATOM 1059 C C . LEU A 1 133 ? -1.886 2.015 20.414 1.00 84.50 133 LEU A C 1
ATOM 1061 O O . LEU A 1 133 ? -0.999 2.447 21.145 1.00 84.50 133 LEU A O 1
ATOM 1065 N N . GLU A 1 134 ? -2.651 0.980 20.758 1.00 81.06 134 GLU A N 1
ATOM 1066 C CA . GLU A 1 134 ? -2.561 0.314 22.065 1.00 81.06 134 GLU A CA 1
ATOM 1067 C C . GLU A 1 134 ? -1.291 -0.530 22.227 1.00 81.06 134 GLU A C 1
ATOM 1069 O O . GLU A 1 134 ? -0.823 -0.764 23.344 1.00 81.06 134 GLU A O 1
ATOM 1074 N N . ARG A 1 135 ? -0.730 -1.029 21.117 1.00 70.25 135 ARG A N 1
ATOM 1075 C CA . ARG A 1 135 ? 0.365 -2.005 21.141 1.00 70.25 135 ARG A CA 1
ATOM 1076 C C . ARG A 1 135 ? 1.689 -1.401 20.670 1.00 70.25 135 ARG A C 1
ATOM 1078 O O . ARG A 1 135 ? 1.832 -1.096 19.478 1.00 70.25 135 ARG A O 1
ATOM 1085 N N . PRO A 1 136 ? 2.717 -1.322 21.541 1.00 61.03 136 PRO A N 1
ATOM 1086 C CA . PRO A 1 136 ? 4.026 -0.815 21.146 1.00 61.03 136 PRO A CA 1
ATOM 1087 C C . PRO A 1 136 ? 4.615 -1.630 19.989 1.00 61.03 136 PRO A C 1
ATOM 1089 O O . PRO A 1 136 ? 4.354 -2.834 19.860 1.00 61.03 136 PRO A O 1
ATOM 1092 N N . SER A 1 137 ? 5.414 -0.955 19.151 1.00 58.03 137 SER A N 1
ATOM 1093 C CA . SER A 1 137 ? 6.031 -1.466 17.910 1.00 58.03 137 SER A CA 1
ATOM 1094 C C . SER A 1 137 ? 6.560 -2.902 18.020 1.00 58.03 137 SER A C 1
ATOM 1096 O O . SER A 1 137 ? 6.306 -3.729 17.146 1.00 58.03 137 SER A O 1
ATOM 1098 N N . SER A 1 138 ? 7.198 -3.211 19.148 1.00 58.72 138 SER A N 1
ATOM 1099 C CA . SER A 1 138 ? 7.858 -4.478 19.471 1.00 58.72 138 SER A CA 1
ATOM 1100 C C . SER A 1 138 ? 6.937 -5.665 19.792 1.00 58.72 138 SER A C 1
ATOM 1102 O O . SER A 1 138 ? 7.396 -6.802 19.766 1.00 58.72 138 SER A O 1
ATOM 1104 N N . SER A 1 139 ? 5.661 -5.433 20.114 1.00 54.53 139 SER A N 1
ATOM 1105 C CA . SER A 1 139 ? 4.753 -6.471 20.646 1.00 54.53 139 SER A CA 1
ATOM 1106 C C . SER A 1 139 ? 3.873 -7.160 19.595 1.00 54.53 139 SER A C 1
ATOM 1108 O O . SER A 1 139 ? 3.281 -8.207 19.858 1.00 54.53 139 SER A O 1
ATOM 1110 N N . LEU A 1 140 ? 3.786 -6.593 18.390 1.00 58.16 140 LEU A N 1
ATOM 1111 C CA . LEU A 1 140 ? 3.018 -7.158 17.280 1.00 58.16 140 LEU A CA 1
ATOM 1112 C C . LEU A 1 140 ? 3.951 -7.961 16.372 1.00 58.16 140 LEU A C 1
ATOM 1114 O O . LEU A 1 140 ? 5.033 -7.490 16.021 1.00 58.16 140 LEU A O 1
ATOM 1118 N N . ARG A 1 141 ? 3.525 -9.164 15.963 1.00 59.03 141 ARG A N 1
ATOM 1119 C CA . ARG A 1 141 ? 4.261 -9.951 14.959 1.00 59.03 141 ARG A CA 1
ATOM 1120 C C . ARG A 1 141 ? 4.394 -9.122 13.677 1.00 59.03 141 ARG A C 1
ATOM 1122 O O . ARG A 1 141 ? 3.435 -8.447 13.303 1.00 59.03 141 ARG A O 1
ATOM 1129 N N . SER A 1 142 ? 5.549 -9.208 13.012 1.00 59.88 142 SER A N 1
ATOM 1130 C CA . SER A 1 142 ? 5.890 -8.413 11.819 1.00 59.88 142 SER A CA 1
ATOM 1131 C C . SER A 1 142 ? 4.751 -8.361 10.783 1.00 59.88 142 SER A C 1
ATOM 1133 O O . SER A 1 142 ? 4.345 -7.274 10.379 1.00 59.88 142 SER A O 1
ATOM 1135 N N . GLY A 1 143 ? 4.121 -9.499 10.467 1.00 60.78 143 GLY A N 1
ATOM 1136 C CA . GLY A 1 143 ? 3.017 -9.574 9.506 1.00 60.78 143 GLY A CA 1
ATOM 1137 C C . GLY A 1 143 ? 1.686 -8.961 9.920 1.00 60.78 143 GLY A C 1
ATOM 1138 O O . GLY A 1 143 ? 0.872 -8.676 9.050 1.00 60.78 143 GLY A O 1
ATOM 1139 N N . VAL A 1 144 ? 1.437 -8.713 11.211 1.00 64.75 144 VAL A N 1
ATOM 1140 C CA . VAL A 1 144 ? 0.183 -8.066 11.662 1.00 64.75 144 VAL A CA 1
ATOM 1141 C C . VAL A 1 144 ? 0.192 -6.565 11.343 1.00 64.75 144 VAL A C 1
ATOM 1143 O O . VAL A 1 144 ? -0.862 -5.939 11.235 1.00 64.75 144 VAL A O 1
ATOM 1146 N N . ARG A 1 145 ? 1.385 -5.984 11.160 1.00 79.25 145 ARG A N 1
ATOM 1147 C CA . ARG A 1 145 ? 1.561 -4.565 10.819 1.00 79.25 145 ARG A CA 1
ATOM 1148 C C . ARG A 1 145 ? 1.537 -4.292 9.316 1.00 79.25 145 ARG A C 1
ATOM 1150 O O . ARG A 1 145 ? 1.488 -3.126 8.933 1.00 79.25 145 ARG A O 1
ATOM 1157 N N . VAL A 1 146 ? 1.613 -5.330 8.484 1.00 89.06 146 VAL A N 1
ATOM 1158 C CA . VAL A 1 146 ? 1.643 -5.183 7.027 1.00 89.06 146 VAL A CA 1
ATOM 1159 C C . VAL A 1 146 ? 0.229 -5.312 6.482 1.00 89.06 146 VAL A C 1
ATOM 1161 O O . VAL A 1 146 ? -0.421 -6.346 6.636 1.00 89.06 146 VAL A O 1
ATOM 1164 N N . LEU A 1 147 ? -0.235 -4.258 5.820 1.00 92.12 147 LEU A N 1
ATOM 1165 C CA . LEU A 1 147 ? -1.468 -4.276 5.053 1.00 92.12 147 LEU A CA 1
ATOM 1166 C C . LEU A 1 147 ? -1.142 -4.666 3.612 1.00 92.12 147 LEU A C 1
ATOM 1168 O O . LEU A 1 147 ? -0.480 -3.919 2.891 1.00 92.12 147 LEU A O 1
ATOM 1172 N N . TRP A 1 148 ? -1.582 -5.856 3.217 1.00 93.44 148 TRP A N 1
ATOM 1173 C CA . TRP A 1 148 ? -1.356 -6.403 1.882 1.00 93.44 148 TRP A CA 1
ATOM 1174 C C . TRP A 1 148 ? -2.364 -5.840 0.880 1.00 93.44 148 TRP A C 1
ATOM 1176 O O . TRP A 1 148 ? -3.554 -5.733 1.181 1.00 93.44 148 TRP A O 1
ATOM 1186 N N . VAL A 1 149 ? -1.870 -5.481 -0.303 1.00 93.44 149 VAL A N 1
ATOM 1187 C CA . VAL A 1 149 ? -2.671 -4.976 -1.429 1.00 93.44 149 VAL A CA 1
ATOM 1188 C C . VAL A 1 149 ? -3.428 -6.113 -2.106 1.00 93.44 149 VAL A C 1
ATOM 1190 O O . VAL A 1 149 ? -4.571 -5.952 -2.529 1.00 93.44 149 VAL A O 1
ATOM 1193 N N . ASP A 1 150 ? -2.784 -7.272 -2.184 1.00 89.88 150 ASP A N 1
ATOM 1194 C CA . ASP A 1 150 ? -3.255 -8.452 -2.888 1.00 89.88 150 ASP A CA 1
ATOM 1195 C C . ASP A 1 150 ? -3.347 -9.670 -1.948 1.00 89.88 150 ASP A C 1
ATOM 1197 O O . ASP A 1 150 ? -2.819 -9.698 -0.832 1.00 89.88 150 ASP A O 1
ATOM 1201 N N . SER A 1 151 ? -4.063 -10.701 -2.402 1.00 89.19 151 SER A N 1
ATOM 1202 C CA . SER A 1 151 ? -4.205 -11.960 -1.654 1.00 89.19 151 SER A CA 1
ATOM 1203 C C . SER A 1 151 ? -2.954 -12.841 -1.709 1.00 89.19 151 SER A C 1
ATOM 1205 O O . SER A 1 151 ? -2.756 -13.697 -0.844 1.00 89.19 151 SER A O 1
ATOM 1207 N N . THR A 1 152 ? -2.111 -12.636 -2.722 1.00 89.88 152 THR A N 1
ATOM 1208 C CA . THR A 1 152 ? -0.888 -13.401 -2.958 1.00 89.88 152 THR A CA 1
ATOM 1209 C C . THR A 1 152 ? 0.260 -12.943 -2.067 1.00 89.88 152 THR A C 1
ATOM 1211 O O . THR A 1 152 ? 1.249 -13.669 -1.969 1.00 89.88 152 THR A O 1
ATOM 1214 N N . LYS A 1 153 ? 0.100 -11.819 -1.360 1.00 91.25 153 LYS A N 1
ATOM 1215 C CA . LYS A 1 153 ? 1.109 -11.091 -0.594 1.00 91.25 153 LYS A CA 1
ATOM 1216 C C . LYS A 1 153 ? 2.312 -10.711 -1.455 1.00 91.25 153 LYS A C 1
ATOM 1218 O O . LYS A 1 153 ? 3.437 -11.043 -1.100 1.00 91.25 153 LYS A O 1
ATOM 1223 N N . ASP A 1 154 ? 2.092 -10.100 -2.612 1.00 92.19 154 ASP A N 1
ATOM 1224 C CA . ASP A 1 154 ? 3.169 -9.590 -3.465 1.00 92.19 154 ASP A CA 1
ATOM 1225 C C . ASP A 1 154 ? 3.547 -8.160 -3.088 1.00 92.19 154 ASP A C 1
ATOM 1227 O O . ASP A 1 154 ? 4.735 -7.853 -2.997 1.00 92.19 154 ASP A O 1
ATOM 1231 N N . VAL A 1 155 ? 2.561 -7.309 -2.794 1.00 93.69 155 VAL A N 1
ATOM 1232 C CA . VAL A 1 155 ? 2.790 -5.928 -2.359 1.00 93.69 155 VAL A CA 1
ATOM 1233 C C . VAL A 1 155 ? 2.087 -5.642 -1.037 1.00 93.69 155 VAL A C 1
ATOM 1235 O O . VAL A 1 155 ? 0.903 -5.931 -0.855 1.00 93.69 155 VAL A O 1
ATOM 1238 N N . GLY A 1 156 ? 2.815 -5.041 -0.098 1.00 93.00 156 GLY A N 1
ATOM 1239 C CA . GLY A 1 156 ? 2.303 -4.648 1.209 1.00 93.00 156 GLY A CA 1
ATOM 1240 C C . GLY A 1 156 ? 2.842 -3.303 1.675 1.00 93.00 156 GLY A C 1
ATOM 1241 O O . GLY A 1 156 ? 3.922 -2.868 1.279 1.00 93.00 156 GLY A O 1
ATOM 1242 N N . LEU A 1 157 ? 2.083 -2.644 2.545 1.00 92.44 157 LEU A N 1
ATOM 1243 C CA . LEU A 1 157 ? 2.457 -1.379 3.169 1.00 92.44 157 LEU A CA 1
ATOM 1244 C C . LEU A 1 157 ? 2.478 -1.519 4.687 1.00 92.44 157 LEU A C 1
ATOM 1246 O O . LEU A 1 157 ? 1.558 -2.078 5.289 1.00 92.44 157 LEU A O 1
ATOM 1250 N N . ARG A 1 158 ? 3.515 -0.960 5.311 1.00 91.44 158 ARG A N 1
ATOM 1251 C CA . ARG A 1 158 ? 3.586 -0.759 6.755 1.00 91.44 158 ARG A CA 1
ATOM 1252 C C . ARG A 1 158 ? 3.390 0.710 7.087 1.00 91.44 158 ARG A C 1
ATOM 1254 O O . ARG A 1 158 ? 4.074 1.585 6.551 1.00 91.44 158 ARG A O 1
ATOM 1261 N N . PHE A 1 159 ? 2.497 0.945 8.039 1.00 90.12 159 PHE A N 1
ATOM 1262 C CA . PHE A 1 159 ? 2.188 2.270 8.547 1.00 90.12 159 PHE A CA 1
ATOM 1263 C C . PHE A 1 159 ? 2.549 2.396 10.022 1.00 90.12 159 PHE A C 1
ATOM 1265 O O . PHE A 1 159 ? 2.367 1.466 10.813 1.00 90.12 159 PHE A O 1
ATOM 1272 N N . ARG A 1 160 ? 2.976 3.597 10.400 1.00 89.75 160 ARG A N 1
ATOM 1273 C CA . ARG A 1 160 ? 2.915 4.071 11.777 1.00 89.75 160 ARG A CA 1
ATOM 1274 C C . ARG A 1 160 ? 1.630 4.859 11.947 1.00 89.75 160 ARG A C 1
ATOM 1276 O O . ARG A 1 160 ? 1.423 5.856 11.263 1.00 89.75 160 ARG A O 1
ATOM 1283 N N . VAL A 1 161 ? 0.786 4.396 12.859 1.00 90.62 161 VAL A N 1
ATOM 1284 C CA . VAL A 1 161 ? -0.485 5.044 13.181 1.00 90.62 161 VAL A CA 1
ATOM 1285 C C . VAL A 1 161 ? -0.239 6.066 14.281 1.00 90.62 161 VAL A C 1
ATOM 1287 O O . VAL A 1 161 ? 0.344 5.731 15.312 1.00 90.62 161 VAL A O 1
ATOM 1290 N N . LEU A 1 162 ? -0.672 7.302 14.058 1.00 89.44 162 LEU A N 1
ATOM 1291 C CA . LEU A 1 162 ? -0.728 8.350 15.069 1.00 89.44 162 LEU A CA 1
ATOM 1292 C C . LEU A 1 162 ? -2.192 8.743 15.308 1.00 89.44 162 LEU A C 1
ATOM 1294 O O . LEU A 1 162 ? -2.965 8.797 14.343 1.00 89.44 162 LEU A O 1
ATOM 1298 N N . PRO A 1 163 ? -2.585 9.034 16.560 1.00 85.56 163 PRO A N 1
ATOM 1299 C CA . PRO A 1 163 ? -3.870 9.672 16.808 1.00 85.56 163 PRO A CA 1
ATOM 1300 C C . PRO A 1 163 ? -3.835 11.058 16.160 1.00 85.56 163 PRO A C 1
ATOM 1302 O O . PRO A 1 163 ? -2.805 11.735 16.227 1.00 85.56 163 PRO A O 1
ATOM 1305 N N . GLY A 1 164 ? -4.912 11.486 15.507 1.00 79.44 164 GLY A N 1
ATOM 1306 C CA . GLY A 1 164 ? -5.001 12.894 15.125 1.00 79.44 164 GLY A CA 1
ATOM 1307 C C . GLY A 1 164 ? -5.850 13.712 16.089 1.00 79.44 164 GLY A C 1
ATOM 1308 O O . GLY A 1 164 ? -6.073 13.279 17.221 1.00 79.44 164 GLY A O 1
ATOM 1309 N N . PRO A 1 165 ? -6.241 14.934 15.687 1.00 73.75 165 PRO A N 1
ATOM 1310 C CA . PRO A 1 165 ? -6.902 15.869 16.578 1.00 73.75 165 PRO A CA 1
ATOM 1311 C C . PRO A 1 165 ? -8.185 15.257 17.132 1.00 73.75 165 PRO A C 1
ATOM 1313 O O . PRO A 1 165 ? -9.007 14.716 16.394 1.00 73.75 165 PRO A O 1
ATOM 1316 N N . GLU A 1 166 ? -8.321 15.339 18.452 1.00 61.84 166 GLU A N 1
ATOM 1317 C CA . GLU A 1 166 ? -9.446 14.789 19.192 1.00 61.84 166 GLU A CA 1
ATOM 1318 C C . GLU A 1 166 ? -10.737 15.469 18.715 1.00 61.84 166 GLU A C 1
ATOM 1320 O O . GLU A 1 166 ? -10.956 16.667 18.931 1.00 61.84 166 GLU A O 1
ATOM 1325 N N . VAL A 1 167 ? -11.580 14.718 18.007 1.00 58.00 167 VAL A N 1
ATOM 1326 C CA . VAL A 1 167 ? -12.915 15.184 17.641 1.00 58.00 167 VAL A CA 1
ATOM 1327 C C . VAL A 1 167 ? -13.741 15.129 18.919 1.00 58.00 167 VAL A C 1
ATOM 1329 O O . VAL A 1 167 ? -13.889 14.069 19.524 1.00 58.00 167 VAL A O 1
ATOM 1332 N N . ARG A 1 168 ? -14.242 16.280 19.378 1.00 53.91 168 ARG A N 1
ATOM 1333 C CA . ARG A 1 168 ? -15.131 16.344 20.544 1.00 53.91 168 ARG A CA 1
ATOM 1334 C C . ARG A 1 168 ? -16.429 15.604 20.217 1.00 53.91 168 ARG A C 1
ATOM 1336 O O . ARG A 1 168 ? -17.332 16.197 19.636 1.00 53.91 168 ARG A O 1
ATOM 1343 N N . GLY A 1 169 ? -16.498 14.325 20.574 1.00 53.88 169 GLY A N 1
ATOM 1344 C CA . GLY A 1 169 ? -17.719 13.532 20.487 1.00 53.88 169 GLY A CA 1
ATOM 1345 C C . GLY A 1 169 ? -18.780 14.057 21.451 1.00 53.88 169 GLY A C 1
ATOM 1346 O O . GLY A 1 169 ? -18.467 14.591 22.522 1.00 53.88 169 GLY A O 1
ATOM 1347 N N . THR A 1 170 ? -20.049 13.923 21.074 1.00 53.31 170 THR A N 1
ATOM 1348 C CA . THR A 1 170 ? -21.141 14.084 22.035 1.00 53.31 170 THR A CA 1
ATOM 1349 C C . THR A 1 170 ? -21.207 12.831 22.917 1.00 53.31 170 THR A C 1
ATOM 1351 O O . THR A 1 170 ? -20.845 11.742 22.489 1.00 53.31 170 THR A O 1
ATOM 1354 N N . ILE A 1 171 ? -21.637 12.966 24.175 1.00 58.50 171 ILE A N 1
ATOM 1355 C CA . ILE A 1 171 ? -21.592 11.902 25.209 1.00 58.50 171 ILE A CA 1
ATOM 1356 C C . ILE A 1 171 ? -22.503 10.691 24.862 1.00 58.50 171 ILE A C 1
ATOM 1358 O O . ILE A 1 171 ? -22.566 9.724 25.613 1.00 58.50 171 ILE A O 1
ATOM 1362 N N . PHE A 1 172 ? -23.217 10.735 23.733 1.00 56.59 172 PHE A N 1
ATOM 1363 C CA . PHE A 1 172 ? -24.290 9.808 23.372 1.00 56.59 172 PHE A CA 1
ATOM 1364 C C . PHE A 1 172 ? -23.994 8.919 22.155 1.00 56.59 172 PHE A C 1
ATOM 1366 O O . PHE A 1 172 ? -24.881 8.175 21.749 1.00 56.59 172 PHE A O 1
ATOM 1373 N N . GLU A 1 173 ? -22.795 8.981 21.574 1.00 62.19 173 GLU A N 1
ATOM 1374 C CA . GLU A 1 173 ? -22.429 8.134 20.431 1.00 62.19 173 GLU A CA 1
ATOM 1375 C C . GLU A 1 173 ? -21.661 6.892 20.898 1.00 62.19 173 GLU A C 1
ATOM 1377 O O . GLU A 1 173 ? -20.597 7.004 21.509 1.00 62.19 173 GLU A O 1
ATOM 1382 N N . ASP A 1 174 ? -22.196 5.703 20.598 1.00 68.69 174 ASP A N 1
ATOM 1383 C CA . ASP A 1 174 ? -21.558 4.418 20.924 1.00 68.69 174 ASP A CA 1
ATOM 1384 C C . ASP A 1 174 ? -20.262 4.193 20.111 1.00 68.69 174 ASP A C 1
ATOM 1386 O O . ASP A 1 174 ? -19.336 3.534 20.588 1.00 68.69 174 ASP A O 1
ATOM 1390 N N . GLU A 1 175 ? -20.168 4.748 18.893 1.00 76.88 175 GLU A N 1
ATOM 1391 C CA . GLU A 1 175 ? -18.998 4.631 18.008 1.00 76.88 175 GLU A CA 1
ATOM 1392 C C . GLU A 1 175 ? -18.681 5.980 17.326 1.00 76.88 175 GLU A C 1
ATOM 1394 O O . GLU A 1 175 ? -19.007 6.169 16.152 1.00 76.88 175 GLU A O 1
ATOM 1399 N N . PRO A 1 176 ? -18.040 6.927 18.043 1.00 81.62 176 PRO A N 1
ATOM 1400 C CA . PRO A 1 176 ? -17.835 8.288 17.555 1.00 81.62 176 PRO A CA 1
ATOM 1401 C C . PRO A 1 176 ? -16.912 8.345 16.324 1.00 81.62 176 PRO A C 1
ATOM 1403 O O . PRO A 1 176 ? -16.114 7.421 16.082 1.00 81.62 176 PRO A O 1
ATOM 1406 N N . PRO A 1 177 ? -16.955 9.447 15.554 1.00 86.44 177 PRO A N 1
ATOM 1407 C CA . PRO A 1 177 ? -16.038 9.665 14.446 1.00 86.44 177 PRO A CA 1
ATOM 1408 C C . PRO A 1 177 ? -14.590 9.726 14.942 1.00 86.44 177 PRO A C 1
ATOM 1410 O O . PRO A 1 177 ? -14.278 10.343 15.964 1.00 86.44 177 PRO A O 1
ATOM 1413 N N . VAL A 1 178 ? -13.685 9.094 14.198 1.00 87.31 178 VAL A N 1
ATOM 1414 C CA . VAL A 1 178 ? -12.263 8.991 14.556 1.00 87.31 178 VAL A CA 1
ATOM 1415 C C . VAL A 1 178 ? -11.380 9.480 13.425 1.00 87.31 178 VAL A C 1
ATOM 1417 O O . VAL A 1 178 ? -11.668 9.296 12.242 1.00 87.31 178 VAL A O 1
ATOM 1420 N N . PHE A 1 179 ? -10.260 10.083 13.808 1.00 89.56 179 PHE A N 1
ATOM 1421 C CA . PHE A 1 179 ? -9.260 10.579 12.881 1.00 89.56 179 PHE A CA 1
ATOM 1422 C C . PHE A 1 179 ? -7.887 10.003 13.236 1.00 89.56 179 PHE A C 1
ATOM 1424 O O . PHE A 1 179 ? -7.434 10.079 14.383 1.00 89.56 179 PHE A O 1
ATOM 1431 N N . TYR A 1 180 ? -7.192 9.488 12.224 1.00 90.50 180 TYR A N 1
ATOM 1432 C CA . TYR A 1 180 ? -5.844 8.944 12.337 1.00 90.50 180 TYR A CA 1
ATOM 1433 C C . TYR A 1 180 ? -4.925 9.532 11.271 1.00 90.50 180 TYR A C 1
ATOM 1435 O O . TYR A 1 180 ? -5.328 9.753 10.129 1.00 90.50 180 TYR A O 1
ATOM 1443 N N . ASN A 1 181 ? -3.657 9.715 11.632 1.00 90.81 181 ASN A N 1
ATOM 1444 C CA . ASN A 1 181 ? -2.605 10.046 10.682 1.00 90.81 181 ASN A CA 1
ATOM 1445 C C . ASN A 1 181 ? -1.700 8.825 10.469 1.00 90.81 181 ASN A C 1
ATOM 1447 O O . ASN A 1 181 ? -1.082 8.320 11.410 1.00 90.81 181 ASN A O 1
ATOM 1451 N N . LEU A 1 182 ? -1.649 8.328 9.234 1.00 90.88 182 LEU A N 1
ATOM 1452 C CA . LEU A 1 182 ? -0.861 7.169 8.832 1.00 90.88 182 LEU A CA 1
ATOM 1453 C C . LEU A 1 182 ? 0.439 7.620 8.181 1.00 90.88 182 LEU A C 1
ATOM 1455 O O . LEU A 1 182 ? 0.437 8.114 7.057 1.00 90.88 182 LEU A O 1
ATOM 1459 N N . ILE A 1 183 ? 1.566 7.395 8.848 1.00 90.44 183 ILE A N 1
ATOM 1460 C CA . ILE A 1 183 ? 2.890 7.645 8.275 1.00 90.44 183 ILE A CA 1
ATOM 1461 C C . ILE A 1 183 ? 3.356 6.379 7.560 1.00 90.44 183 ILE A C 1
ATOM 1463 O O . ILE A 1 183 ? 3.392 5.303 8.160 1.00 90.44 183 ILE A O 1
ATOM 1467 N N . TYR A 1 184 ? 3.747 6.505 6.294 1.00 90.69 184 TYR A N 1
ATOM 1468 C CA . TYR A 1 184 ? 4.316 5.400 5.527 1.00 90.69 184 TYR A CA 1
ATOM 1469 C C . TYR A 1 184 ? 5.709 5.067 6.071 1.00 90.69 184 TYR A C 1
ATOM 1471 O O . TYR A 1 184 ? 6.630 5.879 5.987 1.00 90.69 184 TYR A O 1
ATOM 1479 N N . GLU A 1 185 ? 5.877 3.871 6.634 1.00 90.56 185 GLU A N 1
ATOM 1480 C CA . GLU A 1 185 ? 7.184 3.409 7.108 1.00 90.56 185 GLU A CA 1
ATOM 1481 C C . GLU A 1 185 ? 7.911 2.590 6.051 1.00 90.56 185 GLU A C 1
ATOM 1483 O O . GLU A 1 185 ? 9.116 2.760 5.863 1.00 90.56 185 GLU A O 1
ATOM 1488 N N . GLU 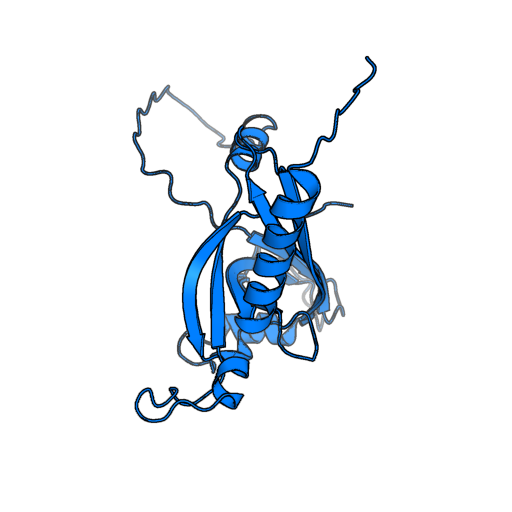A 1 186 ? 7.190 1.679 5.398 1.00 91.81 186 GLU A N 1
ATOM 1489 C CA . GLU A 1 186 ? 7.797 0.688 4.518 1.00 91.81 186 GLU A CA 1
ATOM 1490 C C . GLU A 1 186 ? 6.811 0.216 3.444 1.00 91.81 186 GLU A C 1
ATOM 1492 O O . GLU A 1 186 ? 5.683 -0.168 3.744 1.00 91.81 186 GLU A O 1
ATOM 1497 N N . LEU A 1 187 ? 7.254 0.234 2.193 1.00 93.44 187 LEU A N 1
ATOM 1498 C CA . LEU A 1 187 ? 6.686 -0.500 1.076 1.00 93.44 187 LEU A CA 1
ATOM 1499 C C . LEU A 1 187 ? 7.461 -1.806 0.939 1.00 93.44 187 LEU A C 1
ATOM 1501 O O . LEU A 1 187 ? 8.687 -1.808 0.851 1.00 93.44 187 LEU A O 1
ATOM 1505 N N . ILE A 1 188 ? 6.733 -2.908 0.910 1.00 93.31 188 ILE A N 1
ATOM 1506 C CA . ILE A 1 188 ? 7.276 -4.255 0.860 1.00 93.31 188 ILE A CA 1
ATOM 1507 C C . ILE A 1 188 ? 6.808 -4.862 -0.457 1.00 93.31 188 ILE A C 1
ATOM 1509 O O . ILE A 1 188 ? 5.606 -4.979 -0.689 1.00 93.31 188 ILE A O 1
ATOM 1513 N N . VAL A 1 189 ? 7.748 -5.235 -1.321 1.00 94.19 189 VAL A N 1
ATOM 1514 C CA . VAL A 1 189 ? 7.460 -5.850 -2.622 1.00 94.19 189 VAL A CA 1
ATOM 1515 C C . VAL A 1 189 ? 8.175 -7.184 -2.689 1.00 94.19 189 VAL A C 1
ATOM 1517 O O . VAL A 1 189 ? 9.365 -7.266 -2.390 1.00 94.19 189 VAL A O 1
ATOM 1520 N N . ARG A 1 190 ? 7.477 -8.248 -3.077 1.00 93.44 190 ARG A N 1
ATOM 1521 C CA . ARG A 1 190 ? 8.092 -9.560 -3.264 1.00 93.44 190 ARG A CA 1
ATOM 1522 C C . ARG A 1 190 ? 9.233 -9.446 -4.270 1.00 93.44 190 ARG A C 1
ATOM 1524 O O . ARG A 1 190 ? 9.050 -8.939 -5.375 1.00 93.44 190 ARG A O 1
ATOM 1531 N N . THR A 1 191 ? 10.407 -9.951 -3.895 1.00 93.00 191 THR A N 1
ATOM 1532 C CA . THR A 1 191 ? 11.632 -9.755 -4.682 1.00 93.00 191 THR A CA 1
ATOM 1533 C C . THR A 1 191 ? 11.523 -10.361 -6.080 1.00 93.00 191 THR A C 1
ATOM 1535 O O . THR A 1 191 ? 11.995 -9.756 -7.034 1.00 93.00 191 THR A O 1
ATOM 1538 N N . SER A 1 192 ? 10.855 -11.511 -6.230 1.00 91.94 192 SER A N 1
ATOM 1539 C CA . SER A 1 192 ? 10.621 -12.116 -7.552 1.00 91.94 192 SER A CA 1
ATOM 1540 C C . SER A 1 192 ? 9.713 -11.264 -8.441 1.00 91.94 192 SER A C 1
ATOM 1542 O O . SER A 1 192 ? 10.027 -11.083 -9.610 1.00 91.94 192 SER A O 1
ATOM 1544 N N . THR A 1 193 ? 8.639 -10.692 -7.895 1.00 92.56 193 THR A N 1
ATOM 1545 C CA . THR A 1 193 ? 7.733 -9.799 -8.634 1.00 92.56 193 THR A CA 1
ATOM 1546 C C . THR A 1 193 ? 8.447 -8.527 -9.079 1.00 92.56 193 THR A C 1
ATOM 1548 O O . THR A 1 193 ? 8.314 -8.108 -10.224 1.00 92.56 193 THR A O 1
ATOM 1551 N N . LEU A 1 194 ? 9.255 -7.935 -8.193 1.00 92.44 194 LEU A N 1
ATOM 1552 C CA . LEU A 1 194 ? 10.043 -6.753 -8.527 1.00 92.44 194 LEU A CA 1
ATOM 1553 C C . LEU A 1 194 ? 11.092 -7.046 -9.606 1.00 92.44 194 LEU A C 1
ATOM 1555 O O . LEU A 1 194 ? 11.267 -6.240 -10.511 1.00 92.44 194 LEU A O 1
ATOM 1559 N N . LEU A 1 195 ? 11.786 -8.182 -9.505 1.00 92.12 195 LEU A N 1
ATOM 1560 C CA . LEU A 1 195 ? 12.808 -8.582 -10.469 1.00 92.12 195 LEU A CA 1
ATOM 1561 C C . LEU A 1 195 ? 12.218 -8.745 -11.872 1.00 92.12 195 LEU A C 1
ATOM 1563 O O . LEU A 1 195 ? 12.759 -8.165 -12.805 1.00 92.12 195 LEU A O 1
ATOM 1567 N N . LEU A 1 196 ? 11.072 -9.420 -12.000 1.00 91.56 196 LEU A N 1
ATOM 1568 C CA . LEU A 1 196 ? 10.376 -9.559 -13.284 1.00 91.56 196 LEU A CA 1
ATOM 1569 C C . LEU A 1 196 ? 9.971 -8.198 -13.871 1.00 91.56 196 LEU A C 1
ATOM 1571 O O . LEU A 1 196 ? 10.168 -7.965 -15.057 1.00 91.56 196 LEU A O 1
ATOM 1575 N N . ALA A 1 197 ? 9.471 -7.275 -13.044 1.00 91.00 197 ALA A N 1
ATOM 1576 C CA . ALA A 1 197 ? 9.110 -5.931 -13.501 1.00 91.00 197 ALA A CA 1
ATOM 1577 C C . ALA A 1 197 ? 10.332 -5.101 -13.946 1.00 91.00 197 ALA A C 1
ATOM 1579 O O . ALA A 1 197 ? 10.229 -4.266 -14.842 1.00 91.00 197 ALA A O 1
ATOM 1580 N N . VAL A 1 198 ? 11.495 -5.311 -13.320 1.00 89.31 198 VAL A N 1
ATOM 1581 C CA . VAL A 1 198 ? 12.758 -4.671 -13.725 1.00 89.31 198 VAL A CA 1
ATOM 1582 C C . VAL A 1 198 ? 13.299 -5.284 -15.018 1.00 89.31 198 VAL A C 1
ATOM 1584 O O . VAL A 1 198 ? 13.804 -4.546 -15.860 1.00 89.31 198 VAL A O 1
ATOM 1587 N N . GLU A 1 199 ? 13.190 -6.602 -15.189 1.00 89.81 199 GLU A N 1
ATOM 1588 C CA . GLU A 1 199 ? 13.557 -7.291 -16.433 1.00 89.81 199 GLU A CA 1
ATOM 1589 C C . GLU A 1 199 ? 12.685 -6.819 -17.600 1.00 89.81 199 GLU A C 1
ATOM 1591 O O . GLU A 1 199 ? 13.220 -6.427 -18.631 1.00 89.81 199 GLU A O 1
ATOM 1596 N N . GLU A 1 200 ? 11.368 -6.731 -17.407 1.00 87.88 200 GLU A N 1
ATOM 1597 C CA . GLU A 1 200 ? 10.436 -6.177 -18.397 1.00 87.88 200 GLU A CA 1
ATOM 1598 C C . GLU A 1 200 ? 10.801 -4.731 -18.768 1.00 87.88 200 GLU A C 1
ATOM 1600 O O . GLU A 1 200 ? 10.896 -4.388 -19.948 1.00 87.88 200 GLU A O 1
ATOM 1605 N N . ALA A 1 201 ? 11.119 -3.898 -17.771 1.00 81.94 201 ALA A N 1
ATOM 1606 C CA . ALA A 1 201 ? 11.573 -2.532 -18.013 1.00 81.94 201 ALA A CA 1
ATOM 1607 C C . ALA A 1 201 ? 12.883 -2.466 -18.826 1.00 81.94 201 ALA A C 1
ATOM 1609 O O . ALA A 1 201 ? 13.075 -1.500 -19.569 1.00 81.94 201 ALA A O 1
ATOM 1610 N N . ALA A 1 202 ? 13.775 -3.454 -18.686 1.00 81.81 202 ALA A N 1
ATOM 1611 C CA . ALA A 1 202 ? 15.056 -3.531 -19.389 1.00 81.81 202 ALA A CA 1
ATOM 1612 C C . ALA A 1 202 ? 14.933 -4.140 -20.799 1.00 81.81 202 ALA A C 1
ATOM 1614 O O . ALA A 1 202 ? 15.616 -3.695 -21.721 1.00 81.81 202 ALA A O 1
ATOM 1615 N N . ASP A 1 203 ? 14.049 -5.112 -21.011 1.00 76.00 203 ASP A N 1
ATOM 1616 C CA . ASP A 1 203 ? 13.800 -5.685 -22.340 1.00 76.00 203 ASP A CA 1
ATOM 1617 C C . ASP A 1 203 ? 13.192 -4.640 -23.288 1.00 76.00 203 ASP A C 1
ATOM 1619 O O . ASP A 1 203 ? 13.555 -4.563 -24.469 1.00 76.00 203 ASP A O 1
ATOM 1623 N N . GLU A 1 204 ? 12.354 -3.747 -22.755 1.00 60.88 204 GLU A N 1
ATOM 1624 C CA . GLU A 1 204 ? 11.867 -2.579 -23.489 1.00 60.88 204 GLU A CA 1
ATOM 1625 C C . GLU A 1 204 ? 12.984 -1.568 -23.848 1.00 60.88 204 GLU A C 1
ATOM 1627 O O . GLU A 1 204 ? 12.826 -0.786 -24.791 1.00 60.88 204 GLU A O 1
ATOM 1632 N N . ASP A 1 205 ? 14.139 -1.552 -23.159 1.00 57.94 205 ASP A N 1
ATOM 1633 C CA . ASP A 1 205 ? 15.311 -0.751 -23.581 1.00 57.94 205 ASP A CA 1
ATOM 1634 C C . ASP A 1 205 ? 15.908 -1.258 -24.874 1.00 57.94 205 ASP A C 1
ATOM 1636 O O . ASP A 1 205 ? 16.229 -0.468 -25.768 1.00 57.94 205 ASP A O 1
ATOM 1640 N N . VAL A 1 206 ? 16.031 -2.573 -24.997 1.00 57.91 206 VAL A N 1
ATOM 1641 C CA . VAL A 1 206 ? 16.636 -3.178 -26.177 1.00 57.91 206 VAL A CA 1
ATOM 1642 C C . VAL A 1 206 ? 15.740 -2.965 -27.396 1.00 57.91 206 VAL A C 1
ATOM 1644 O O . VAL A 1 206 ? 16.249 -2.607 -28.462 1.00 57.91 206 VAL A O 1
ATOM 1647 N N . SER A 1 207 ? 14.418 -3.090 -27.243 1.00 54.34 207 SER A N 1
ATOM 1648 C CA . SER A 1 207 ? 13.462 -2.911 -28.342 1.00 54.34 207 SER A CA 1
ATOM 1649 C C . SER A 1 207 ? 13.292 -1.444 -28.773 1.00 54.34 207 SER A C 1
ATOM 1651 O O . SER A 1 207 ? 13.325 -1.171 -29.974 1.00 54.34 207 SER A O 1
ATOM 1653 N N . HIS A 1 208 ? 13.208 -0.485 -27.840 1.00 49.88 208 HIS A N 1
ATOM 1654 C CA . HIS A 1 208 ? 13.048 0.949 -28.154 1.00 49.88 208 HIS A CA 1
ATOM 1655 C C . HIS A 1 208 ? 14.360 1.704 -28.438 1.00 49.88 208 HIS A C 1
ATOM 1657 O O . HIS A 1 208 ? 14.328 2.838 -28.924 1.00 49.88 208 HIS A O 1
ATOM 1663 N N . SE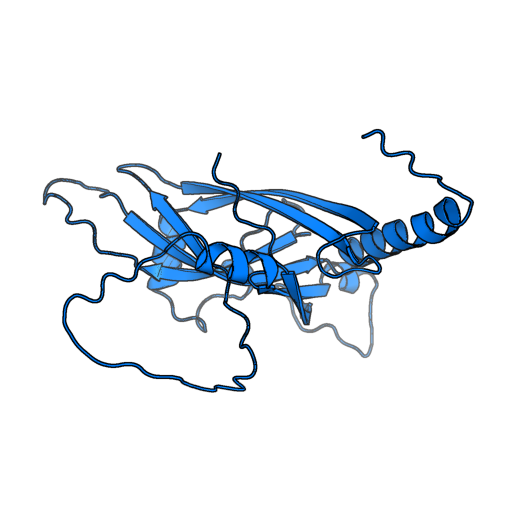R A 1 209 ? 15.536 1.093 -28.232 1.00 51.50 209 SER A N 1
ATOM 1664 C CA . SER A 1 209 ? 16.804 1.644 -28.754 1.00 51.50 209 SER A CA 1
ATOM 1665 C C . SER A 1 209 ? 16.815 1.756 -30.293 1.00 51.50 209 SER A C 1
ATOM 1667 O O . SER A 1 209 ? 17.606 2.507 -30.872 1.00 51.50 209 SER A O 1
ATOM 1669 N N . GLY A 1 210 ? 15.884 1.070 -30.967 1.00 49.50 210 GLY A N 1
ATOM 1670 C CA . GLY A 1 210 ? 15.581 1.206 -32.385 1.00 49.50 210 GLY A CA 1
ATOM 1671 C C . GLY A 1 210 ? 14.569 2.313 -32.706 1.00 49.50 210 GLY A C 1
ATOM 1672 O O . GLY A 1 210 ? 13.500 2.008 -33.206 1.00 49.50 210 GLY A O 1
ATOM 1673 N N . LYS A 1 211 ? 14.952 3.586 -32.529 1.00 53.25 211 LYS A N 1
ATOM 1674 C CA . LYS A 1 211 ? 14.299 4.793 -33.097 1.00 53.25 211 LYS A CA 1
ATOM 1675 C C . LYS A 1 211 ? 12.801 4.980 -32.791 1.00 53.25 211 LYS A C 1
ATOM 1677 O O . LYS A 1 211 ? 11.966 4.600 -33.602 1.00 53.25 211 LYS A O 1
ATOM 1682 N N . ASP A 1 212 ? 12.494 5.814 -31.801 1.00 42.75 212 ASP A N 1
ATOM 1683 C CA . ASP A 1 212 ? 11.212 6.528 -31.764 1.00 42.75 212 ASP A CA 1
ATOM 1684 C C . ASP A 1 212 ? 11.431 8.048 -31.794 1.00 42.75 212 ASP A C 1
ATOM 1686 O O . ASP A 1 212 ? 12.099 8.640 -30.944 1.00 42.75 212 ASP A O 1
ATOM 1690 N N . ILE A 1 213 ? 10.891 8.684 -32.839 1.00 51.28 213 ILE A N 1
ATOM 1691 C CA . ILE A 1 213 ? 10.825 10.138 -33.009 1.00 51.28 213 ILE A CA 1
ATOM 1692 C C . ILE A 1 213 ? 9.524 10.603 -32.356 1.00 51.28 213 ILE A C 1
ATOM 1694 O O . ILE A 1 213 ? 8.441 10.345 -32.877 1.00 51.28 213 ILE A O 1
ATOM 1698 N N . ILE A 1 214 ? 9.622 11.333 -31.246 1.00 46.41 214 ILE A N 1
ATOM 1699 C CA . ILE A 1 214 ? 8.472 12.023 -30.654 1.00 46.41 214 ILE A CA 1
ATOM 1700 C C . ILE A 1 214 ? 8.278 13.347 -31.403 1.00 46.41 214 ILE A C 1
ATOM 1702 O O . ILE A 1 214 ? 9.050 14.288 -31.222 1.00 46.41 214 ILE A O 1
ATOM 1706 N N . ILE A 1 215 ? 7.244 13.433 -32.243 1.00 46.25 215 ILE A N 1
ATOM 1707 C CA . ILE A 1 215 ? 6.756 14.713 -32.770 1.00 46.25 215 ILE A CA 1
ATOM 1708 C C . ILE A 1 215 ? 5.728 15.252 -31.774 1.00 46.25 215 ILE A C 1
ATOM 1710 O O . ILE A 1 215 ? 4.596 14.779 -31.726 1.00 46.25 215 ILE A O 1
ATOM 1714 N N . ALA A 1 216 ? 6.120 16.249 -30.984 1.00 33.12 216 ALA A N 1
ATOM 1715 C CA . ALA A 1 216 ? 5.175 17.094 -30.263 1.00 33.12 216 ALA A CA 1
ATOM 1716 C C . ALA A 1 216 ? 4.780 18.267 -31.175 1.00 33.12 216 ALA A C 1
ATOM 1718 O O . ALA A 1 216 ? 5.646 19.024 -31.618 1.00 33.12 216 ALA A O 1
ATOM 1719 N N . ALA A 1 217 ? 3.489 18.395 -31.484 1.00 36.38 217 ALA A N 1
ATOM 1720 C CA . ALA A 1 217 ? 2.936 19.576 -32.144 1.00 36.38 217 ALA A CA 1
ATOM 1721 C C . ALA A 1 217 ? 2.603 20.650 -31.094 1.00 36.38 217 ALA A C 1
ATOM 1723 O O . ALA A 1 217 ? 2.159 20.322 -29.993 1.00 36.38 217 ALA A O 1
ATOM 1724 N N . MET A 1 218 ? 2.888 21.903 -31.458 1.00 35.44 218 MET A N 1
ATOM 1725 C CA . MET A 1 218 ? 2.766 23.122 -30.650 1.00 35.44 218 MET A CA 1
ATOM 1726 C C . MET A 1 218 ? 1.323 23.621 -30.571 1.00 35.44 218 MET A C 1
ATOM 1728 O O . MET A 1 218 ? 0.617 23.503 -31.599 1.00 35.44 218 MET A O 1
#